Protein AF-A0A939VF76-F1 (afdb_monomer_lite)

Structure (mmCIF, N/CA/C/O backbone):
data_AF-A0A939VF76-F1
#
_entry.id   AF-A0A939VF76-F1
#
loop_
_atom_site.group_PDB
_atom_site.id
_atom_site.type_symbol
_atom_site.label_atom_id
_atom_site.label_alt_id
_atom_site.label_comp_id
_atom_site.label_asym_id
_atom_site.label_entity_id
_atom_site.label_seq_id
_atom_site.pdbx_PDB_ins_code
_atom_site.Cartn_x
_atom_site.Cartn_y
_atom_site.Cartn_z
_atom_site.occupancy
_atom_site.B_iso_or_equiv
_atom_site.auth_seq_id
_atom_site.auth_comp_id
_atom_site.auth_asym_id
_atom_site.auth_atom_id
_atom_site.pdbx_PDB_model_num
ATOM 1 N N . GLY A 1 1 ? 2.885 -16.350 18.016 1.00 54.22 1 GLY A N 1
ATOM 2 C CA . GLY A 1 1 ? 3.567 -15.531 19.030 1.00 54.22 1 GLY A CA 1
ATOM 3 C C . GLY A 1 1 ? 2.635 -14.403 19.407 1.00 54.22 1 GLY A C 1
ATOM 4 O O . GLY A 1 1 ? 2.156 -13.777 18.480 1.00 54.22 1 GLY A O 1
ATOM 5 N N . LEU A 1 2 ? 2.371 -14.204 20.706 1.00 49.75 2 LEU A N 1
ATOM 6 C CA . LEU A 1 2 ? 1.158 -13.637 21.331 1.00 49.75 2 LEU A CA 1
ATOM 7 C C . LEU A 1 2 ? 0.677 -12.230 20.881 1.00 49.75 2 LEU A C 1
ATOM 9 O O . LEU A 1 2 ? 0.986 -11.256 21.547 1.00 49.75 2 LEU A O 1
ATOM 13 N N . TRP A 1 3 ? -0.115 -12.092 19.806 1.00 65.19 3 TRP A N 1
ATOM 14 C CA . TRP A 1 3 ? -0.697 -10.803 19.380 1.00 65.19 3 TRP A CA 1
ATOM 15 C C . TRP A 1 3 ? -1.842 -10.392 20.314 1.00 65.19 3 TRP A C 1
ATOM 17 O O . TRP A 1 3 ? -2.542 -11.275 20.804 1.00 65.19 3 TRP A O 1
ATOM 27 N N . THR A 1 4 ? -2.090 -9.109 20.564 1.00 56.06 4 THR A N 1
ATOM 28 C CA . THR A 1 4 ? -3.346 -8.652 21.177 1.00 56.06 4 THR A CA 1
ATOM 29 C C . THR A 1 4 ? -3.608 -7.177 20.911 1.00 56.06 4 THR A C 1
ATOM 31 O O . THR A 1 4 ? -2.800 -6.339 21.267 1.00 56.06 4 THR A O 1
ATOM 34 N N . LEU A 1 5 ? -4.781 -6.875 20.400 1.00 57.78 5 LEU A N 1
ATOM 35 C CA . LEU A 1 5 ? -5.406 -5.582 20.234 1.00 57.78 5 LEU A CA 1
ATOM 36 C C . LEU A 1 5 ? -6.860 -5.798 20.644 1.00 57.78 5 LEU A C 1
ATOM 38 O O . LEU A 1 5 ? -7.393 -6.883 20.400 1.00 57.78 5 LEU A O 1
ATOM 42 N N . GLY A 1 6 ? -7.514 -4.826 21.260 1.00 64.31 6 GLY A N 1
ATOM 43 C CA . GLY A 1 6 ? -8.958 -4.892 21.457 1.00 64.31 6 GLY A CA 1
ATOM 44 C C . GLY A 1 6 ? -9.468 -5.026 22.856 1.00 64.31 6 GLY A C 1
ATOM 45 O O . GLY A 1 6 ? -8.756 -5.464 23.752 1.00 64.31 6 GLY A O 1
ATOM 46 N N . THR A 1 7 ? -10.771 -4.876 22.961 1.00 69.38 7 THR A N 1
ATOM 47 C CA . THR A 1 7 ? -11.559 -5.596 23.951 1.00 69.38 7 THR A CA 1
ATOM 48 C C . THR A 1 7 ? -12.772 -6.096 23.170 1.00 69.38 7 THR A C 1
ATOM 50 O O . THR A 1 7 ? -13.454 -5.302 22.549 1.00 69.38 7 THR A O 1
ATOM 53 N N . ASP A 1 8 ? -13.087 -7.394 23.130 1.00 58.00 8 ASP A N 1
ATOM 54 C CA . ASP A 1 8 ? -13.784 -7.841 24.325 1.00 58.00 8 ASP A CA 1
ATOM 55 C C . ASP A 1 8 ? -13.905 -9.356 24.585 1.00 58.00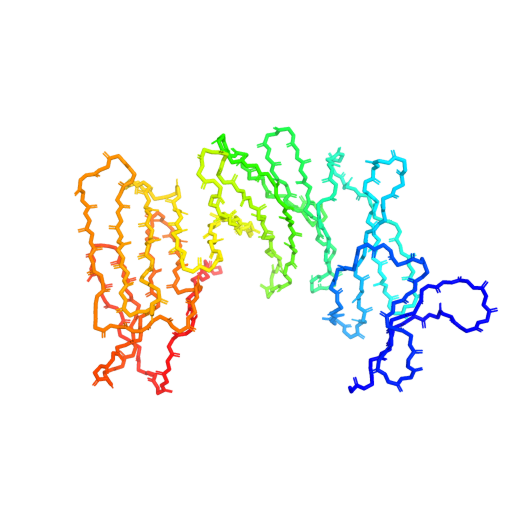 8 ASP A C 1
ATOM 57 O O . ASP A 1 8 ? -13.954 -10.181 23.673 1.00 58.00 8 ASP A O 1
ATOM 61 N N . ARG A 1 9 ? -14.067 -9.699 25.872 1.00 60.72 9 ARG A N 1
ATOM 62 C CA . ARG A 1 9 ? -14.639 -10.972 26.360 1.00 60.72 9 ARG A CA 1
ATOM 63 C C . ARG A 1 9 ? -15.957 -10.781 27.143 1.00 60.72 9 ARG A C 1
ATOM 65 O O . ARG A 1 9 ? -16.492 -11.773 27.629 1.00 60.72 9 ARG A O 1
ATOM 72 N N . ALA A 1 10 ? -16.483 -9.560 27.268 1.00 59.28 10 ALA A N 1
ATOM 73 C CA . ALA A 1 10 ? -17.565 -9.209 28.191 1.00 59.28 10 ALA A CA 1
ATOM 74 C C . ALA A 1 10 ? -18.719 -8.345 27.626 1.00 59.28 10 ALA A C 1
ATOM 76 O O . ALA A 1 10 ? -19.677 -8.141 28.367 1.00 59.28 10 ALA A O 1
ATOM 77 N N . GLY A 1 11 ? -18.737 -7.942 26.348 1.00 57.84 11 GLY A N 1
ATOM 78 C CA . GLY A 1 11 ? -20.000 -7.686 25.643 1.00 57.84 11 GLY A CA 1
ATOM 79 C C . GLY A 1 11 ? -20.180 -6.481 24.709 1.00 57.84 11 GLY A C 1
ATOM 80 O O . GLY A 1 11 ? -21.324 -6.048 24.629 1.00 57.84 11 GLY A O 1
ATOM 81 N N . ASP A 1 12 ? -19.176 -5.970 23.979 1.00 59.53 12 ASP A N 1
ATOM 82 C CA . ASP A 1 12 ? -19.246 -5.807 22.498 1.00 59.53 12 ASP A CA 1
ATOM 83 C C . ASP A 1 12 ? -18.225 -4.804 21.920 1.00 59.53 12 ASP A C 1
ATOM 85 O O . ASP A 1 12 ? -18.335 -3.598 22.111 1.00 59.53 12 ASP A O 1
ATOM 89 N N . GLY A 1 13 ? -17.280 -5.314 21.123 1.00 69.31 13 GLY A N 1
ATOM 90 C CA . GLY A 1 13 ? -16.208 -4.557 20.468 1.00 69.31 13 GLY A CA 1
ATOM 91 C C . GLY A 1 13 ? -15.143 -5.514 19.934 1.00 69.31 13 GLY A C 1
ATOM 92 O O . GLY A 1 13 ? -15.136 -6.704 20.281 1.00 69.31 13 GLY A O 1
ATOM 93 N N . PHE A 1 14 ? -14.295 -5.070 19.007 1.00 65.38 14 PHE A N 1
ATOM 94 C CA . PHE A 1 14 ? -13.315 -5.973 18.408 1.00 65.38 14 PHE A CA 1
ATOM 95 C C . PHE A 1 14 ? -12.202 -6.353 19.396 1.00 65.38 14 PHE A C 1
ATOM 97 O O . PHE A 1 14 ? -11.776 -5.568 20.238 1.00 65.38 14 PHE A O 1
ATOM 104 N N . ALA A 1 15 ? -11.637 -7.552 19.218 1.00 66.62 15 ALA A N 1
ATOM 105 C CA . ALA A 1 15 ? -10.273 -7.815 19.650 1.00 66.62 15 ALA A CA 1
ATOM 106 C C . ALA A 1 15 ? -9.526 -8.706 18.668 1.00 66.62 15 ALA A C 1
ATOM 108 O O . ALA A 1 15 ? -10.067 -9.704 18.216 1.00 66.62 15 ALA A O 1
ATOM 109 N N . LEU A 1 16 ? -8.300 -8.321 18.320 1.00 60.81 16 LEU A N 1
ATOM 110 C CA . LEU A 1 16 ? -7.368 -9.029 17.452 1.00 60.81 16 LEU A CA 1
ATOM 111 C C . LEU A 1 16 ? -6.134 -9.475 18.242 1.00 60.81 16 LEU A C 1
ATOM 113 O O . LEU A 1 16 ? -5.271 -8.689 18.573 1.00 60.81 16 LEU A O 1
ATOM 117 N N . ARG A 1 17 ? -6.008 -10.759 18.540 1.00 71.06 17 ARG A N 1
ATOM 118 C CA . ARG A 1 17 ? -5.088 -11.351 19.488 1.00 71.06 17 ARG A CA 1
ATOM 119 C C . ARG A 1 17 ? -4.655 -12.730 19.033 1.00 71.06 17 ARG A C 1
ATOM 121 O O . ARG A 1 17 ? -5.498 -13.557 18.721 1.00 71.06 17 ARG A O 1
ATOM 128 N N . ARG A 1 18 ? -3.379 -13.060 19.102 1.00 63.50 18 ARG A N 1
ATOM 129 C CA . ARG A 1 18 ? -2.832 -14.350 18.717 1.00 63.50 18 ARG A CA 1
ATOM 130 C C . ARG A 1 18 ? -1.664 -14.726 19.599 1.00 63.50 18 ARG A C 1
ATOM 132 O O . ARG A 1 18 ? -0.527 -14.725 19.161 1.00 63.50 18 ARG A O 1
ATOM 139 N N . ASP A 1 19 ? -1.964 -14.886 20.875 1.00 68.88 19 ASP A N 1
ATOM 140 C CA . ASP A 1 19 ? -1.845 -16.155 21.624 1.00 68.88 19 ASP A CA 1
ATOM 141 C C . ASP A 1 19 ? -2.433 -15.988 23.050 1.00 68.88 19 ASP A C 1
ATOM 143 O O . ASP A 1 19 ? -2.302 -16.868 23.887 1.00 68.88 19 ASP A O 1
ATOM 147 N N . GLY A 1 20 ? -3.159 -14.886 23.319 1.00 66.31 20 GLY A N 1
ATOM 148 C CA . GLY A 1 20 ? -4.320 -14.890 24.220 1.00 66.31 20 GLY A CA 1
ATOM 149 C C . GLY A 1 20 ? -5.641 -15.216 23.497 1.00 66.31 20 GLY A C 1
ATOM 150 O O . GLY A 1 20 ? -6.694 -15.235 24.127 1.00 66.31 20 GLY A O 1
ATOM 151 N N . ALA A 1 21 ? -5.552 -15.461 22.180 1.00 69.62 21 ALA A N 1
ATOM 152 C CA . ALA A 1 21 ? -6.572 -15.847 21.197 1.00 69.62 21 ALA A CA 1
ATOM 153 C C . ALA A 1 21 ? -7.887 -15.037 21.192 1.00 69.62 21 ALA A C 1
ATOM 155 O O . ALA A 1 21 ? -8.848 -15.358 21.882 1.00 69.62 21 ALA A O 1
ATOM 156 N N . LEU A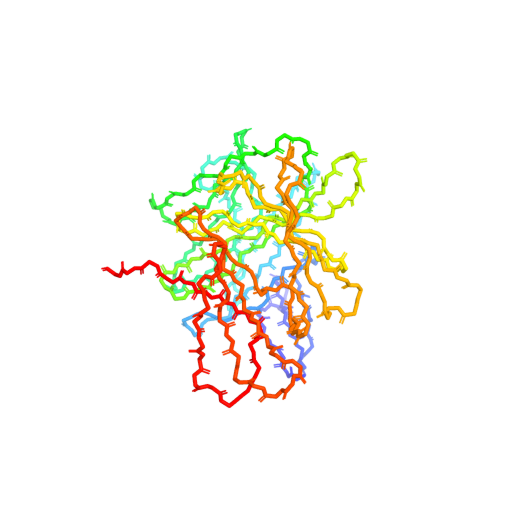 1 22 ? -7.947 -14.044 20.313 1.00 71.38 22 LEU A N 1
ATOM 157 C CA . LEU A 1 22 ? -9.095 -13.759 19.458 1.00 71.38 22 LEU A CA 1
ATOM 158 C C . LEU A 1 22 ? -8.571 -12.944 18.283 1.00 71.38 22 LEU A C 1
ATOM 160 O O . LEU A 1 22 ? -8.357 -11.766 18.456 1.00 71.38 22 LEU A O 1
ATOM 164 N N . VAL A 1 23 ? -8.317 -13.562 17.128 1.00 72.81 23 VAL A N 1
ATOM 165 C CA . VAL A 1 23 ? -7.532 -13.031 15.995 1.00 72.81 23 VAL A CA 1
ATOM 166 C C . VAL A 1 23 ? -8.357 -12.128 15.061 1.00 72.81 23 VAL A C 1
ATOM 168 O O . VAL A 1 23 ? -8.211 -12.268 13.857 1.00 72.81 23 VAL A O 1
ATOM 171 N N . PHE A 1 24 ? -9.213 -11.255 15.608 1.00 64.50 24 PHE A N 1
ATOM 172 C CA . PHE A 1 24 ? -10.094 -10.253 14.968 1.00 64.50 24 PHE A CA 1
ATOM 173 C C . PHE A 1 24 ? -11.476 -10.359 15.645 1.00 64.50 24 PHE A C 1
ATOM 175 O O . PHE A 1 24 ? -11.948 -11.468 15.895 1.00 64.50 24 PHE A O 1
ATOM 182 N N . GLY A 1 25 ? -12.166 -9.240 15.896 1.00 65.00 25 GLY A N 1
ATOM 183 C CA . GLY A 1 25 ? -13.611 -9.207 16.211 1.00 65.00 25 GLY A CA 1
ATOM 184 C C . GLY A 1 25 ? -14.220 -7.877 15.747 1.00 65.00 25 GLY A C 1
ATOM 185 O O . GLY A 1 25 ? -13.577 -7.165 15.004 1.00 65.00 25 GLY A O 1
ATOM 186 N N . LYS A 1 26 ? -15.393 -7.422 16.174 1.00 62.69 26 LYS A N 1
ATOM 187 C CA . LYS A 1 26 ? -16.700 -8.005 15.886 1.00 62.69 26 LYS A CA 1
ATOM 188 C C . LYS A 1 26 ? -17.241 -7.284 14.643 1.00 62.69 26 LYS A C 1
ATOM 190 O O . LYS A 1 26 ? -17.235 -6.068 14.579 1.00 62.69 26 LYS A O 1
ATOM 195 N N . SER A 1 27 ? -17.733 -7.970 13.634 1.00 64.38 27 SER A N 1
ATOM 196 C CA . SER A 1 27 ? -17.657 -9.409 13.376 1.00 64.38 27 SER A CA 1
ATOM 197 C C . SER A 1 27 ? -17.204 -9.588 11.943 1.00 64.38 27 SER A C 1
ATOM 199 O O . SER A 1 27 ? -17.934 -10.069 11.082 1.00 64.38 27 SER A O 1
ATOM 201 N N . SER A 1 28 ? -15.949 -9.170 11.769 1.00 65.75 28 SER A N 1
ATOM 202 C CA . SER A 1 28 ? -14.982 -9.838 10.907 1.00 65.75 28 SER A CA 1
ATOM 203 C C . SER A 1 28 ? -15.272 -9.779 9.430 1.00 65.75 28 SER A C 1
ATOM 205 O O . SER A 1 28 ? -15.193 -10.792 8.745 1.00 65.75 28 SER A O 1
ATOM 207 N N . GLY A 1 29 ? -15.553 -8.573 8.938 1.00 65.38 29 GLY A N 1
ATOM 208 C CA . GLY A 1 29 ? -15.428 -8.285 7.515 1.00 65.38 29 GLY A CA 1
ATOM 209 C C . GLY A 1 29 ? -14.011 -8.512 6.978 1.00 65.38 29 GLY A C 1
ATOM 210 O O . GLY A 1 29 ? -13.238 -9.314 7.495 1.00 65.38 29 GLY A O 1
ATOM 211 N N . MET A 1 30 ? -13.649 -7.828 5.901 1.00 78.81 30 MET A N 1
ATOM 212 C CA . MET A 1 30 ? -12.343 -8.029 5.279 1.00 78.81 30 MET A CA 1
ATOM 213 C C . MET A 1 30 ? -11.229 -7.453 6.162 1.00 78.81 30 MET A C 1
ATOM 215 O O . MET A 1 30 ? -11.233 -6.243 6.413 1.00 78.81 30 MET A O 1
ATOM 219 N N . PRO A 1 31 ? -10.282 -8.286 6.633 1.00 80.88 31 PRO A N 1
ATOM 220 C CA . PRO A 1 31 ? -9.169 -7.799 7.420 1.00 80.88 31 PRO A CA 1
ATOM 221 C C . PRO A 1 31 ? -8.204 -6.990 6.569 1.00 80.88 31 PRO A C 1
ATOM 223 O O . PRO A 1 31 ? -7.907 -7.358 5.431 1.00 80.88 31 PRO A O 1
ATOM 226 N N . GLY A 1 32 ? -7.719 -5.902 7.154 1.00 79.44 32 GLY A N 1
ATOM 227 C CA . GLY A 1 32 ? -6.589 -5.149 6.653 1.00 79.44 32 GLY A CA 1
ATOM 228 C C . GLY A 1 32 ? -5.318 -5.533 7.396 1.00 79.44 32 GLY A C 1
ATOM 229 O O . GLY A 1 32 ? -4.981 -6.713 7.553 1.00 79.44 32 GLY A O 1
ATOM 230 N N . ARG A 1 33 ? -4.591 -4.519 7.843 1.00 81.25 33 ARG A N 1
ATOM 231 C CA . ARG A 1 33 ? -3.245 -4.610 8.384 1.00 81.25 33 ARG A CA 1
ATOM 232 C C . ARG A 1 33 ? -3.228 -4.306 9.874 1.00 81.25 33 ARG A C 1
ATOM 234 O O . ARG A 1 33 ? -3.841 -3.353 10.333 1.00 81.25 33 ARG A O 1
ATOM 241 N N . LEU A 1 34 ? -2.452 -5.101 10.609 1.00 83.06 34 LEU A N 1
ATOM 242 C CA . LEU A 1 34 ? -2.031 -4.817 11.980 1.00 83.06 34 LEU A CA 1
ATOM 243 C C . LEU A 1 34 ? -0.628 -4.207 11.939 1.00 83.06 34 LEU A C 1
ATOM 245 O O . LEU A 1 34 ? 0.274 -4.817 11.358 1.00 83.06 34 LEU A O 1
ATOM 249 N N . TYR A 1 35 ? -0.448 -3.032 12.530 1.00 83.25 35 TYR A N 1
ATOM 250 C CA . TYR A 1 35 ? 0.835 -2.328 12.566 1.00 83.25 35 TYR A CA 1
ATOM 251 C C . TYR A 1 35 ? 0.970 -1.481 13.838 1.00 83.25 35 TYR A C 1
ATOM 253 O O . TYR A 1 35 ? 0.001 -1.279 14.567 1.00 83.25 35 TYR A O 1
ATOM 261 N N . GLU A 1 36 ? 2.189 -1.027 14.116 1.00 86.12 36 GLU A N 1
ATOM 262 C CA . GLU A 1 36 ? 2.509 -0.122 15.220 1.00 86.12 36 GLU A CA 1
ATOM 263 C C . GLU A 1 36 ? 2.943 1.224 14.640 1.00 86.12 36 GLU A C 1
ATOM 265 O O . GLU A 1 36 ? 3.702 1.252 13.670 1.00 86.12 36 GLU A O 1
ATOM 270 N N . ASP A 1 37 ? 2.462 2.314 15.227 1.00 86.25 37 ASP A N 1
ATOM 271 C CA . ASP A 1 37 ? 2.920 3.670 14.926 1.00 86.25 37 ASP A CA 1
ATOM 272 C C . ASP A 1 37 ? 2.880 4.508 16.212 1.00 86.25 37 ASP A C 1
ATOM 274 O O . ASP A 1 37 ? 1.927 4.422 16.987 1.00 86.25 37 ASP A O 1
ATOM 278 N N . GLU A 1 38 ? 3.957 5.246 16.486 1.00 88.94 38 GLU A N 1
ATOM 279 C CA . GLU A 1 38 ? 4.135 6.055 17.706 1.00 88.94 38 GLU A CA 1
ATOM 280 C C . GLU A 1 38 ? 3.766 5.345 19.029 1.00 88.94 38 GLU A C 1
ATOM 282 O O . GLU A 1 38 ? 3.217 5.943 19.954 1.00 88.94 38 GLU A O 1
ATOM 287 N N . GLY A 1 39 ? 4.071 4.047 19.143 1.00 86.06 39 GLY A N 1
ATOM 288 C CA . GLY A 1 39 ? 3.806 3.255 20.351 1.00 86.06 39 GLY A CA 1
ATOM 289 C C . GLY A 1 39 ? 2.345 2.829 20.542 1.00 86.06 39 GLY A C 1
ATOM 290 O O . GLY A 1 39 ? 2.003 2.295 21.597 1.00 86.06 39 GLY A O 1
ATOM 291 N N . HIS A 1 40 ? 1.496 3.034 19.534 1.00 88.25 40 HIS A N 1
ATOM 292 C CA . HIS A 1 40 ? 0.111 2.576 19.493 1.00 88.25 40 HIS A CA 1
ATOM 293 C C . HIS A 1 40 ? -0.054 1.433 18.488 1.00 88.25 40 HIS A C 1
ATOM 295 O O . HIS A 1 40 ? 0.548 1.443 17.410 1.00 88.25 40 HIS A O 1
ATOM 301 N N . LEU A 1 41 ? -0.904 0.458 18.815 1.00 84.88 41 LEU A N 1
ATOM 302 C CA . LEU A 1 41 ? -1.260 -0.617 17.895 1.00 84.88 41 LEU A CA 1
ATOM 303 C C . LEU A 1 41 ? -2.510 -0.243 17.106 1.00 84.88 41 LEU A C 1
ATOM 305 O O . LEU A 1 41 ? -3.572 0.046 17.664 1.00 84.88 41 LEU A O 1
ATOM 309 N N . TYR A 1 42 ? -2.386 -0.335 15.790 1.00 88.31 42 TYR A N 1
ATOM 310 C CA . TYR A 1 42 ? -3.443 -0.017 14.853 1.00 88.31 42 TYR A CA 1
ATOM 311 C C . TYR A 1 42 ? -3.874 -1.237 14.064 1.00 88.31 42 TYR A C 1
ATOM 313 O O . TYR A 1 42 ? -3.055 -2.079 13.687 1.00 88.31 42 TYR A O 1
ATOM 321 N N . PHE A 1 43 ? -5.169 -1.310 13.775 1.00 87.75 43 PHE A N 1
ATOM 322 C CA . PHE A 1 43 ? -5.703 -2.341 12.904 1.00 87.75 43 PHE A CA 1
ATOM 323 C C . PHE A 1 43 ? -6.822 -1.818 12.016 1.00 87.75 43 PHE A C 1
ATOM 325 O O . PHE A 1 43 ? -7.856 -1.378 12.515 1.00 87.75 43 PHE A O 1
ATOM 332 N N . ASP A 1 44 ? -6.638 -1.878 10.700 1.00 88.38 44 ASP A N 1
ATOM 333 C CA . ASP A 1 44 ? -7.693 -1.506 9.763 1.00 88.38 44 ASP A CA 1
ATOM 334 C C . ASP A 1 44 ? -8.518 -2.718 9.319 1.00 88.38 44 ASP A C 1
ATOM 336 O O . ASP A 1 44 ? -8.030 -3.846 9.189 1.00 88.38 44 ASP A O 1
ATOM 340 N N . TYR A 1 45 ? -9.806 -2.477 9.086 1.00 86.75 45 TYR A N 1
ATOM 341 C CA . TYR A 1 45 ? -10.700 -3.470 8.509 1.00 86.75 45 TYR A CA 1
ATOM 342 C C . TYR A 1 45 ? -11.845 -2.832 7.727 1.00 86.75 45 TYR A C 1
ATOM 344 O O . TYR A 1 45 ? -12.127 -1.637 7.845 1.00 86.75 45 TYR A O 1
ATOM 352 N N . ALA A 1 46 ? -12.519 -3.639 6.910 1.00 87.88 46 ALA A N 1
ATOM 353 C CA . ALA A 1 46 ? -13.662 -3.200 6.121 1.00 87.88 46 ALA A CA 1
ATOM 354 C C . ALA A 1 46 ? -14.888 -4.097 6.327 1.00 87.88 46 ALA A C 1
ATOM 356 O O . ALA A 1 46 ? -14.766 -5.314 6.447 1.00 87.88 46 ALA A O 1
ATOM 357 N N . LEU A 1 47 ? -16.082 -3.505 6.308 1.00 86.75 47 LEU A N 1
ATOM 358 C CA . LEU A 1 47 ? -17.372 -4.195 6.318 1.00 86.75 47 LEU A CA 1
ATOM 359 C C . LEU A 1 47 ? -18.166 -3.820 5.069 1.00 86.75 47 LEU A C 1
ATOM 361 O O . LEU A 1 47 ? -18.250 -2.649 4.712 1.00 86.75 47 LEU A O 1
ATOM 365 N N . THR A 1 48 ? -18.809 -4.796 4.432 1.00 84.44 48 THR A N 1
ATOM 366 C CA . THR A 1 48 ? -19.787 -4.512 3.376 1.00 84.44 48 THR A CA 1
ATOM 367 C C . THR A 1 48 ? -21.180 -4.433 3.984 1.00 84.44 48 THR A C 1
ATOM 369 O O . THR A 1 48 ? -21.711 -5.433 4.466 1.00 84.44 48 THR A O 1
ATOM 372 N N . VAL A 1 49 ? -21.793 -3.251 3.937 1.00 81.06 49 VAL A N 1
ATOM 373 C CA . VAL A 1 49 ? -23.140 -2.992 4.461 1.00 81.06 49 VAL A CA 1
ATOM 374 C C . VAL A 1 49 ? -23.998 -2.428 3.331 1.00 81.06 49 VAL A C 1
ATOM 376 O O . VAL A 1 49 ? -23.689 -1.383 2.766 1.00 81.06 49 VAL A O 1
ATOM 379 N N . GLY A 1 50 ? -25.061 -3.143 2.950 1.00 79.81 50 GLY A N 1
ATOM 380 C CA . GLY A 1 50 ? -25.964 -2.699 1.877 1.00 79.81 50 GLY A CA 1
ATOM 381 C C . GLY A 1 50 ? -25.278 -2.505 0.515 1.00 79.81 50 GLY A C 1
ATOM 382 O O . GLY A 1 50 ? -25.656 -1.608 -0.232 1.00 79.81 50 GLY A O 1
ATOM 383 N N . GLY A 1 51 ? -24.243 -3.299 0.214 1.00 80.06 51 GLY A N 1
ATOM 384 C CA . GLY A 1 51 ? -23.461 -3.200 -1.026 1.00 80.06 51 GLY A CA 1
ATOM 385 C C . GLY A 1 51 ? -22.399 -2.096 -1.037 1.00 80.06 51 GLY A C 1
ATOM 386 O O . GLY A 1 51 ? -21.708 -1.948 -2.039 1.00 80.06 51 GLY A O 1
ATOM 387 N N . LYS A 1 52 ? -22.243 -1.343 0.059 1.00 80.25 52 LYS A N 1
ATOM 388 C CA . LYS A 1 52 ? -21.186 -0.338 0.226 1.00 80.25 52 LYS A CA 1
ATOM 389 C C . LYS A 1 52 ? -20.102 -0.844 1.167 1.00 80.25 52 LYS A C 1
ATOM 391 O O . LYS A 1 52 ? -20.409 -1.466 2.184 1.00 80.25 52 LYS A O 1
ATOM 396 N N . THR A 1 53 ? -18.850 -0.551 0.840 1.00 85.31 53 THR A N 1
ATOM 397 C CA . THR A 1 53 ? -17.700 -0.851 1.697 1.00 85.31 53 THR A CA 1
ATOM 398 C C . THR A 1 53 ? -17.501 0.284 2.696 1.00 85.31 53 THR A C 1
ATOM 400 O O . THR A 1 53 ? -17.257 1.422 2.311 1.00 85.31 53 THR A O 1
ATOM 403 N N . MET A 1 54 ? -17.609 -0.032 3.982 1.00 87.75 54 MET A N 1
ATOM 404 C CA . MET A 1 54 ? -17.323 0.861 5.103 1.00 87.75 54 MET A CA 1
ATOM 405 C C . MET A 1 54 ? -15.983 0.453 5.709 1.00 87.75 54 MET A C 1
ATOM 407 O O . MET A 1 54 ? -15.767 -0.734 5.956 1.00 87.75 54 MET A O 1
ATOM 411 N N . ARG A 1 55 ? -15.082 1.406 5.951 1.00 90.62 55 ARG A N 1
ATOM 412 C CA . ARG A 1 55 ? -13.765 1.140 6.544 1.00 90.62 55 ARG A CA 1
ATOM 413 C C . ARG A 1 55 ? -13.689 1.652 7.969 1.00 90.62 55 ARG A C 1
ATOM 415 O O . ARG A 1 55 ? -14.317 2.650 8.313 1.00 90.62 55 ARG A O 1
ATOM 422 N N . TYR A 1 56 ? -12.897 0.962 8.769 1.00 91.00 56 TYR A N 1
ATOM 423 C CA . TYR A 1 56 ? -12.726 1.227 10.183 1.00 91.00 56 TYR A CA 1
ATOM 424 C C . TYR A 1 56 ? -11.244 1.162 10.525 1.00 91.00 56 TYR A C 1
ATOM 426 O O . TYR A 1 56 ? -10.517 0.325 9.984 1.00 91.00 56 TYR A O 1
ATOM 434 N N . LEU A 1 57 ? -10.819 2.037 11.431 1.00 92.00 57 LEU A N 1
ATOM 435 C CA . LEU A 1 57 ? -9.519 1.958 12.077 1.00 92.00 57 LEU A CA 1
ATOM 436 C C . LEU A 1 57 ? -9.739 1.626 13.537 1.00 92.00 57 LEU A C 1
ATOM 438 O O . LEU A 1 57 ? -10.560 2.234 14.213 1.00 92.00 57 LEU A O 1
ATOM 442 N N . VAL A 1 58 ? -8.958 0.689 14.020 1.00 90.12 58 VAL A N 1
ATOM 443 C CA . VAL A 1 58 ? -8.787 0.442 15.431 1.00 90.12 58 VAL A CA 1
ATOM 444 C C . VAL A 1 58 ? -7.519 1.129 15.908 1.00 90.12 58 VAL A C 1
ATOM 446 O O . VAL A 1 58 ? -6.482 0.956 15.269 1.00 90.12 58 VAL A O 1
ATOM 449 N N . LYS A 1 59 ? -7.576 1.772 17.077 1.00 92.12 59 LYS A N 1
ATOM 450 C CA . LYS A 1 59 ? -6.405 2.176 17.865 1.00 92.12 59 LYS A CA 1
ATOM 451 C C . LYS A 1 59 ? -6.511 1.596 19.275 1.00 92.12 59 LYS A C 1
ATOM 453 O O . LYS A 1 59 ? -7.465 1.890 19.982 1.00 92.12 59 LYS A O 1
ATOM 458 N N . ASP A 1 60 ? -5.563 0.750 19.668 1.00 86.44 60 ASP A N 1
ATOM 459 C CA . ASP A 1 60 ? -5.413 0.152 21.011 1.00 86.44 60 ASP A CA 1
ATOM 460 C C . ASP A 1 60 ? -6.622 -0.559 21.647 1.00 86.44 60 ASP A C 1
ATOM 462 O O . ASP A 1 60 ? -6.530 -1.037 22.775 1.00 86.44 60 ASP A O 1
ATOM 466 N N . GLY A 1 61 ? -7.746 -0.717 20.957 1.00 82.81 61 GLY A N 1
ATOM 467 C CA . GLY A 1 61 ? -8.970 -1.202 21.603 1.00 82.81 61 GLY A CA 1
ATOM 468 C C . GLY A 1 61 ? -10.221 -0.447 21.199 1.00 82.81 61 GLY A C 1
ATOM 469 O O . GLY A 1 61 ? -11.298 -1.036 21.218 1.00 82.81 61 GLY A O 1
ATOM 470 N N . ASP A 1 62 ? -10.043 0.783 20.736 1.00 83.38 62 ASP A N 1
ATOM 471 C CA . ASP A 1 62 ? -11.116 1.668 20.317 1.00 83.38 62 ASP A CA 1
ATOM 472 C C . ASP A 1 62 ? -11.265 1.619 18.794 1.00 83.38 62 ASP A C 1
ATOM 474 O O . ASP A 1 62 ? -10.277 1.738 18.061 1.00 83.38 62 ASP A O 1
ATOM 478 N N . ASP A 1 63 ? -12.487 1.407 18.303 1.00 87.12 63 ASP A N 1
ATOM 479 C CA . ASP A 1 63 ? -12.803 1.401 16.878 1.00 87.12 63 ASP A CA 1
ATOM 480 C C . ASP A 1 63 ? -13.434 2.708 16.411 1.00 87.12 63 ASP A C 1
ATOM 482 O O . ASP A 1 63 ? -14.297 3.303 17.053 1.00 87.12 63 ASP A O 1
ATOM 486 N N . PHE A 1 64 ? -13.020 3.133 15.223 1.00 89.00 64 PHE A N 1
ATOM 487 C CA . PHE A 1 64 ? -13.440 4.376 14.603 1.00 89.00 64 PHE A CA 1
ATOM 488 C C . PHE A 1 64 ? -13.896 4.094 13.176 1.00 89.00 64 PHE A C 1
ATOM 490 O O . PHE A 1 64 ? -13.140 3.557 12.363 1.00 89.00 64 PHE A O 1
ATOM 497 N N . ALA A 1 65 ? -15.130 4.477 12.850 1.00 90.88 65 ALA A N 1
ATOM 498 C CA . ALA A 1 65 ? -15.597 4.484 11.470 1.00 90.88 65 ALA A CA 1
ATOM 499 C C . ALA A 1 65 ? -14.869 5.582 10.687 1.00 90.88 65 ALA A C 1
ATOM 501 O O . ALA A 1 65 ? -14.813 6.735 11.118 1.00 90.88 65 ALA A O 1
ATOM 502 N N . LEU A 1 66 ? -14.335 5.229 9.522 1.00 93.19 66 LEU A N 1
ATOM 503 C CA . LEU A 1 66 ? -13.613 6.155 8.664 1.00 93.19 66 LEU A CA 1
ATOM 504 C C . LEU A 1 66 ? -14.510 6.668 7.547 1.00 93.19 66 LEU A C 1
ATOM 506 O O . LEU A 1 66 ? -15.295 5.925 6.957 1.00 93.19 66 LEU A O 1
ATOM 510 N N . THR A 1 67 ? -14.340 7.946 7.226 1.00 91.19 67 THR A N 1
ATOM 511 C CA . THR A 1 67 ? -14.984 8.586 6.079 1.00 91.19 67 THR A CA 1
ATOM 512 C C . THR A 1 67 ? -13.915 9.229 5.211 1.00 91.19 67 THR A C 1
ATOM 514 O O . THR A 1 67 ? -12.939 9.766 5.727 1.00 91.19 67 THR A O 1
ATOM 517 N N . ALA A 1 68 ? -14.109 9.156 3.898 1.00 91.44 68 ALA A N 1
ATOM 518 C CA . ALA A 1 68 ? -13.304 9.856 2.911 1.00 91.44 68 ALA A CA 1
ATOM 519 C C . ALA A 1 68 ? -13.358 11.383 3.149 1.00 91.44 68 ALA A C 1
ATOM 521 O O . ALA A 1 68 ? -14.452 11.953 3.052 1.00 91.44 68 ALA A O 1
ATOM 522 N N . PRO A 1 69 ? -12.238 12.057 3.473 1.00 91.75 69 PRO A N 1
ATOM 523 C CA . PRO A 1 69 ? -12.239 13.496 3.743 1.00 91.75 69 PRO A CA 1
ATOM 524 C C . PRO A 1 69 ? -12.663 14.367 2.552 1.00 91.75 69 PRO A C 1
ATOM 526 O O . PRO A 1 69 ? -13.167 15.471 2.768 1.00 91.75 69 PRO A O 1
ATOM 529 N N . PHE A 1 70 ? -12.510 13.893 1.311 1.00 91.62 70 PHE A N 1
ATOM 530 C CA . PHE A 1 70 ? -12.828 14.668 0.104 1.00 91.62 70 PHE A CA 1
ATOM 531 C C . PHE A 1 70 ? -14.030 14.137 -0.686 1.00 91.62 70 PHE A C 1
ATOM 533 O O . PHE A 1 70 ? -14.276 14.566 -1.814 1.00 91.62 70 PHE A O 1
ATOM 540 N N . GLY A 1 71 ? -14.838 13.272 -0.066 1.00 88.31 71 GLY A N 1
ATOM 541 C CA . GLY A 1 71 ? -16.105 12.797 -0.627 1.00 88.31 71 GLY A CA 1
ATOM 542 C C . GLY A 1 71 ? -15.974 11.713 -1.701 1.00 88.31 71 GLY A C 1
ATOM 543 O O . GLY A 1 71 ? -16.985 11.368 -2.316 1.00 88.31 71 GLY A O 1
ATOM 544 N N . GLY A 1 72 ? -14.771 11.173 -1.926 1.00 89.75 72 GLY A N 1
ATOM 545 C CA . GLY A 1 72 ? -14.552 9.990 -2.756 1.00 89.75 72 GLY A CA 1
ATOM 546 C C . GLY A 1 72 ? -14.956 8.682 -2.066 1.00 89.75 72 GLY A C 1
ATOM 547 O O . GLY A 1 72 ? -15.460 8.662 -0.941 1.00 89.75 72 GLY A O 1
ATOM 548 N N . GLU A 1 73 ? -14.729 7.553 -2.740 1.00 91.25 73 GLU A N 1
ATOM 549 C CA . GLU A 1 73 ? -14.828 6.236 -2.095 1.00 91.25 73 GLU A CA 1
ATOM 550 C C . GLU A 1 73 ? -13.518 5.939 -1.360 1.00 91.25 73 GLU A C 1
ATOM 552 O O . GLU A 1 73 ? -12.440 5.987 -1.950 1.00 91.25 73 GLU A O 1
ATOM 557 N N . LEU A 1 74 ? -13.601 5.631 -0.064 1.00 92.81 74 LEU A N 1
ATOM 558 C CA . LEU A 1 74 ? -12.420 5.367 0.751 1.00 92.81 74 LEU A CA 1
ATOM 559 C C . LEU A 1 74 ? -11.828 3.985 0.427 1.00 92.81 74 LEU A C 1
ATOM 561 O O . LEU A 1 74 ? -12.365 2.945 0.819 1.00 92.81 74 LEU A O 1
ATOM 565 N N . LEU A 1 75 ? -10.679 3.978 -0.248 1.00 90.25 75 LEU A N 1
ATOM 566 C CA . LEU A 1 75 ? -10.000 2.765 -0.691 1.00 90.25 75 LEU A CA 1
ATOM 567 C C . LEU A 1 75 ? -9.049 2.187 0.349 1.00 90.25 75 LEU A C 1
ATOM 569 O O . LEU A 1 75 ? -8.917 0.968 0.389 1.00 90.25 75 LEU A O 1
ATOM 573 N N . ALA A 1 76 ? -8.383 3.014 1.155 1.00 90.19 76 ALA A N 1
ATOM 574 C CA . ALA A 1 76 ? -7.494 2.588 2.238 1.00 90.19 76 ALA A CA 1
ATOM 575 C C . ALA A 1 76 ? -7.260 3.738 3.230 1.00 90.19 76 ALA A C 1
ATOM 577 O O . ALA A 1 76 ? -7.412 4.907 2.874 1.00 90.19 76 ALA A O 1
ATOM 578 N N . ALA A 1 77 ? -6.858 3.405 4.456 1.00 91.75 77 ALA A N 1
ATOM 579 C CA . ALA A 1 77 ? -6.369 4.373 5.433 1.00 91.75 77 ALA A CA 1
ATOM 580 C C . ALA A 1 77 ? -5.231 3.768 6.269 1.00 91.75 77 ALA A C 1
ATOM 582 O O . ALA A 1 77 ? -5.206 2.554 6.471 1.00 91.75 77 ALA A O 1
ATOM 583 N N . THR A 1 78 ? -4.300 4.596 6.735 1.00 90.62 78 THR A N 1
ATOM 584 C CA . THR A 1 78 ? -3.241 4.198 7.676 1.00 90.62 78 THR A CA 1
ATOM 585 C C . THR A 1 78 ? -2.833 5.388 8.528 1.00 90.62 78 THR A C 1
ATOM 587 O O . THR A 1 78 ? -3.010 6.533 8.125 1.00 90.62 78 THR A O 1
ATOM 590 N N . VAL A 1 79 ? -2.221 5.116 9.671 1.00 91.25 79 VAL A N 1
ATOM 591 C CA . VAL A 1 79 ? -1.475 6.111 10.445 1.00 91.25 79 VAL A CA 1
ATOM 592 C C . VAL A 1 79 ? 0.003 5.966 10.096 1.00 91.25 79 VAL A C 1
ATOM 594 O O . VAL A 1 79 ? 0.468 4.841 9.888 1.00 91.25 79 VAL A O 1
ATOM 597 N N . SER A 1 80 ? 0.700 7.088 9.954 1.00 88.38 80 SER A N 1
ATOM 598 C CA . SER A 1 80 ? 2.149 7.145 9.764 1.00 88.38 80 SER A CA 1
ATOM 599 C C . SER A 1 80 ? 2.680 8.407 10.425 1.00 88.38 80 SER A C 1
ATOM 601 O O . SER A 1 80 ? 2.222 9.496 10.076 1.00 88.38 80 SER A O 1
ATOM 603 N N . GLU A 1 81 ? 3.632 8.248 11.344 1.00 88.50 81 GLU A N 1
ATOM 604 C CA . GLU A 1 81 ? 4.225 9.347 12.124 1.00 88.50 81 GLU A CA 1
ATOM 605 C C . GLU A 1 81 ? 3.155 10.182 12.851 1.00 88.50 81 GLU A C 1
ATOM 607 O O . GLU A 1 81 ? 3.146 11.411 12.796 1.00 88.50 81 GLU A O 1
ATOM 612 N N . GLY A 1 82 ? 2.184 9.500 13.468 1.00 89.75 82 GLY A N 1
ATOM 613 C CA . GLY A 1 82 ? 1.102 10.132 14.229 1.00 89.75 82 GLY A CA 1
ATOM 614 C C . GLY A 1 82 ? -0.011 10.749 13.378 1.00 89.75 82 GLY A C 1
ATOM 615 O O . GLY A 1 82 ? -1.041 11.171 13.913 1.00 89.75 82 GLY A O 1
ATOM 616 N N . GLU A 1 83 ? 0.137 10.770 12.053 1.00 92.75 83 GLU A N 1
ATOM 617 C CA . GLU A 1 83 ? -0.817 11.402 11.150 1.00 92.75 83 GLU A CA 1
ATOM 618 C C . GLU A 1 83 ? -1.653 10.385 10.370 1.00 92.75 83 GLU A C 1
ATOM 620 O O . GLU A 1 83 ? -1.166 9.343 9.928 1.00 92.75 83 GLU A O 1
ATOM 625 N N . MET A 1 84 ? -2.936 10.697 10.174 1.00 93.56 84 MET A N 1
ATOM 626 C CA . MET A 1 84 ? -3.868 9.831 9.455 1.00 93.56 84 MET A CA 1
ATOM 627 C C . MET A 1 84 ? -3.845 10.123 7.953 1.00 93.56 84 MET A C 1
ATOM 629 O O . MET A 1 84 ? -4.210 11.212 7.504 1.00 93.56 84 MET A O 1
ATOM 633 N N . TRP A 1 85 ? -3.479 9.105 7.187 1.00 93.25 85 TRP A N 1
ATOM 634 C CA . TRP A 1 85 ? -3.420 9.117 5.735 1.00 93.25 85 TRP A CA 1
ATOM 635 C C . TRP A 1 85 ? -4.608 8.377 5.133 1.00 93.25 85 TRP A C 1
ATOM 637 O O . TRP A 1 85 ? -4.971 7.281 5.570 1.00 93.25 85 TRP A O 1
ATOM 647 N N . PHE A 1 86 ? -5.183 8.961 4.084 1.00 93.69 86 PHE A N 1
ATOM 648 C CA . PHE A 1 86 ? -6.339 8.430 3.369 1.00 93.69 86 PHE A CA 1
ATOM 649 C C . PHE A 1 86 ? -6.025 8.275 1.889 1.00 93.69 86 PHE A C 1
ATOM 651 O O . PHE A 1 86 ? -5.425 9.160 1.280 1.00 93.69 86 PHE A O 1
ATOM 658 N N . LEU A 1 87 ? -6.491 7.173 1.308 1.00 92.44 87 LEU A N 1
ATOM 659 C CA . LEU A 1 87 ? -6.541 6.975 -0.132 1.00 92.44 87 LEU A CA 1
ATOM 660 C C . LEU A 1 87 ? -8.000 6.880 -0.569 1.00 92.44 87 LEU A C 1
ATOM 662 O O . LEU A 1 87 ? -8.707 5.950 -0.175 1.00 92.44 87 LEU A O 1
ATOM 666 N N . GLU A 1 88 ? -8.424 7.803 -1.421 1.00 93.00 88 GLU A N 1
ATOM 667 C CA . GLU A 1 88 ? -9.767 7.850 -1.998 1.00 93.00 88 GLU A CA 1
ATOM 668 C C . GLU A 1 88 ? -9.725 7.588 -3.505 1.00 93.00 88 GLU A C 1
ATOM 670 O O . GLU A 1 88 ? -8.775 7.992 -4.176 1.00 93.00 88 GLU A O 1
ATOM 675 N N . SER A 1 89 ? -10.766 6.963 -4.061 1.00 90.62 89 SER A N 1
ATOM 676 C CA . SER A 1 89 ? -11.038 7.064 -5.498 1.00 90.62 89 SER A CA 1
ATOM 677 C C . SER A 1 89 ? -11.976 8.228 -5.786 1.00 90.62 89 SER A C 1
ATOM 679 O O . SER A 1 89 ? -13.027 8.374 -5.153 1.00 90.62 89 SER A O 1
ATOM 681 N N . CYS A 1 90 ? -11.621 9.000 -6.802 1.00 87.44 90 CYS A N 1
ATOM 682 C CA . CYS A 1 90 ? -12.361 10.135 -7.333 1.00 87.44 90 CYS A CA 1
ATOM 683 C C . CYS A 1 90 ? -12.698 9.877 -8.817 1.00 87.44 90 CYS A C 1
ATOM 685 O O . CYS A 1 90 ? -12.090 8.998 -9.430 1.00 87.44 90 CYS A O 1
ATOM 687 N N . PRO A 1 91 ? -13.618 10.643 -9.438 1.00 83.56 91 PRO A N 1
ATOM 688 C CA . PRO A 1 91 ? -13.956 10.476 -10.857 1.00 83.56 91 PRO A CA 1
ATOM 689 C C . PRO A 1 91 ? -12.746 10.503 -11.802 1.00 83.56 91 PRO A C 1
ATOM 691 O O . PRO A 1 91 ? -12.734 9.783 -12.795 1.00 83.56 91 PRO A O 1
ATOM 694 N N . ASP A 1 92 ? -11.722 11.287 -11.456 1.00 79.62 92 ASP A N 1
ATOM 695 C CA . ASP A 1 92 ? -10.525 11.481 -12.275 1.00 79.62 92 ASP A CA 1
ATOM 696 C C . ASP A 1 92 ? -9.324 10.627 -11.824 1.00 79.62 92 ASP A C 1
ATOM 698 O O . ASP A 1 92 ? -8.219 10.833 -12.322 1.00 79.62 92 ASP A O 1
ATOM 702 N N . GLY A 1 93 ? -9.500 9.685 -10.886 1.00 84.94 93 GLY A N 1
ATOM 703 C CA . GLY A 1 93 ? -8.434 8.790 -10.415 1.00 84.94 93 GLY A CA 1
ATOM 704 C C . GLY A 1 93 ? -8.404 8.589 -8.909 1.00 84.94 93 GLY A C 1
ATOM 705 O O . GLY A 1 93 ? -9.394 8.172 -8.312 1.00 84.94 93 GLY A O 1
ATOM 706 N N . TRP A 1 94 ? -7.258 8.848 -8.289 1.00 87.44 94 TRP A N 1
ATOM 707 C CA . TRP A 1 94 ? -7.009 8.572 -6.876 1.00 87.44 94 TRP A CA 1
ATOM 708 C C . TRP A 1 94 ? -6.458 9.800 -6.165 1.00 87.44 94 TRP A C 1
ATOM 710 O O . TRP A 1 94 ? -5.716 10.590 -6.749 1.00 87.44 94 TRP A O 1
ATOM 720 N N . LEU A 1 95 ? -6.800 9.937 -4.891 1.00 89.69 95 LEU A N 1
ATOM 721 C CA . LEU A 1 95 ? -6.358 11.027 -4.038 1.00 89.69 95 LEU A CA 1
ATOM 722 C C . LEU A 1 95 ? -5.736 10.452 -2.767 1.00 89.69 95 LEU A C 1
ATOM 724 O O . LEU A 1 95 ? -6.433 9.847 -1.952 1.00 89.69 95 LEU A O 1
ATOM 728 N N . LEU A 1 96 ? -4.428 10.649 -2.604 1.00 90.31 96 LEU A N 1
ATOM 729 C CA . LEU A 1 96 ? -3.729 10.427 -1.340 1.00 90.31 96 LEU A CA 1
ATOM 730 C C . LEU A 1 96 ? -3.749 11.729 -0.544 1.00 90.31 96 LEU A C 1
ATOM 732 O O . LEU A 1 96 ? -3.405 12.786 -1.077 1.00 90.31 96 LEU A O 1
ATOM 736 N N . SER A 1 97 ? -4.135 11.671 0.725 1.00 92.44 97 SER A N 1
ATOM 737 C CA . SER A 1 97 ? -4.233 12.876 1.545 1.00 92.44 97 SER A CA 1
ATOM 738 C C . SER A 1 97 ? -3.903 12.660 3.014 1.00 92.44 97 SER A C 1
ATOM 740 O O . SER A 1 97 ? -4.066 11.563 3.547 1.00 92.44 97 SER A O 1
ATOM 742 N N . CYS A 1 98 ? -3.452 13.738 3.654 1.00 93.31 98 CYS A N 1
ATOM 743 C CA . CYS A 1 98 ? -3.230 13.833 5.090 1.00 93.31 98 CYS A CA 1
ATOM 744 C C . CYS A 1 98 ? -3.428 15.286 5.541 1.00 93.31 98 CYS A C 1
ATOM 746 O O . CYS A 1 98 ? -2.641 16.174 5.192 1.00 93.31 98 CYS A O 1
ATOM 748 N N . GLY A 1 99 ? -4.511 15.539 6.282 1.00 89.56 99 GLY A N 1
ATOM 749 C CA . GLY A 1 99 ? -4.940 16.895 6.623 1.00 89.56 99 GLY A CA 1
ATOM 750 C C . GLY A 1 99 ? -5.168 17.741 5.365 1.00 89.56 99 GLY A C 1
ATOM 751 O O . GLY A 1 99 ? -6.008 17.414 4.528 1.00 89.56 99 GLY A O 1
ATOM 752 N N . GLU A 1 100 ? -4.406 18.824 5.219 1.00 88.00 100 GLU A N 1
ATOM 753 C CA . GLU A 1 100 ? -4.472 19.707 4.046 1.00 88.00 100 GLU A CA 1
ATOM 754 C C . GLU A 1 100 ? -3.617 19.231 2.860 1.00 88.00 100 GLU A C 1
ATOM 756 O O . GLU A 1 100 ? -3.826 19.694 1.735 1.00 88.00 100 GLU A O 1
ATOM 761 N N . ARG A 1 101 ? -2.675 18.301 3.078 1.00 89.81 101 ARG A N 1
ATOM 762 C CA . ARG A 1 101 ? -1.813 17.766 2.012 1.00 89.81 101 ARG A CA 1
ATOM 763 C C . ARG A 1 101 ? -2.608 16.830 1.115 1.00 89.81 101 ARG A C 1
ATOM 765 O O . ARG A 1 101 ? -3.323 15.952 1.601 1.00 89.81 101 ARG A O 1
ATOM 772 N N . LYS A 1 102 ? -2.457 17.016 -0.197 1.00 87.81 102 LYS A N 1
ATOM 773 C CA . LYS A 1 102 ? -3.197 16.298 -1.237 1.00 87.81 102 LYS A CA 1
ATOM 774 C C . LYS A 1 102 ? -2.287 15.965 -2.404 1.00 87.81 102 LYS A C 1
ATOM 776 O O . LYS A 1 102 ? -1.594 16.842 -2.914 1.00 87.81 102 LYS A O 1
ATOM 781 N N . TYR A 1 103 ? -2.377 14.727 -2.865 1.00 83.81 103 TYR A N 1
ATOM 782 C CA . TYR A 1 103 ? -1.664 14.233 -4.031 1.00 83.81 103 TYR A CA 1
ATOM 783 C C . TYR A 1 103 ? -2.666 13.510 -4.930 1.00 83.81 103 TYR A C 1
ATOM 785 O O . TYR A 1 103 ? -3.222 12.476 -4.555 1.00 83.81 103 TYR A O 1
ATOM 793 N N . GLN A 1 104 ? -2.948 14.108 -6.087 1.00 83.25 104 GLN A N 1
ATOM 794 C CA . GLN A 1 104 ? -3.897 13.589 -7.067 1.00 83.25 104 GLN A CA 1
ATOM 795 C C . GLN A 1 104 ? -3.150 12.762 -8.112 1.00 83.25 104 GLN A C 1
ATOM 797 O O . GLN A 1 104 ? -2.149 13.211 -8.666 1.00 83.25 104 GLN A O 1
ATOM 802 N N . TYR A 1 105 ? -3.692 11.595 -8.433 1.00 76.44 105 TYR A N 1
ATOM 803 C CA . TYR A 1 105 ? -3.155 10.687 -9.437 1.00 76.44 105 TYR A CA 1
ATOM 804 C C . TYR A 1 105 ? -4.257 10.354 -10.428 1.00 76.44 105 TYR A C 1
ATOM 806 O O . TYR A 1 105 ? -5.352 9.970 -10.028 1.00 76.44 105 TYR A O 1
ATOM 814 N N . SER A 1 106 ? -3.989 10.531 -11.717 1.00 72.75 106 SER A N 1
ATOM 815 C CA . SER A 1 106 ? -5.006 10.356 -12.754 1.00 72.75 106 SER A CA 1
ATOM 816 C C . SER A 1 106 ? -5.311 8.890 -13.026 1.00 72.75 106 SER A C 1
ATOM 818 O O . SER A 1 106 ? -4.373 8.108 -13.192 1.00 72.75 106 SER A O 1
ATOM 820 N N . ASP A 1 107 ? -6.596 8.548 -13.174 1.00 70.56 107 ASP A N 1
ATOM 821 C CA . ASP A 1 107 ? -6.999 7.215 -13.634 1.00 70.56 107 ASP A CA 1
ATOM 822 C C . ASP A 1 107 ? -6.331 6.883 -14.975 1.00 70.56 107 ASP A C 1
ATOM 824 O O . ASP A 1 107 ? -6.050 7.760 -15.802 1.00 70.56 107 ASP A O 1
ATOM 828 N N . ARG A 1 108 ? -6.075 5.596 -15.208 1.00 64.44 108 ARG A N 1
ATOM 829 C CA . ARG A 1 108 ? -5.458 5.113 -16.443 1.00 64.44 108 ARG A CA 1
ATOM 830 C C . ARG A 1 108 ? -6.481 4.305 -17.247 1.00 64.44 108 ARG A C 1
ATOM 832 O O . ARG A 1 108 ? -6.794 3.165 -16.885 1.00 64.44 108 ARG A O 1
ATOM 839 N N . PRO A 1 109 ? -6.980 4.854 -18.374 1.00 62.66 109 PRO A N 1
ATOM 840 C CA . PRO A 1 109 ? -7.905 4.145 -19.247 1.00 62.66 109 PRO A CA 1
ATOM 841 C C . PRO A 1 109 ? -7.364 2.771 -19.662 1.00 62.66 109 PRO A C 1
ATOM 843 O O . PRO A 1 109 ? -6.191 2.618 -19.988 1.00 62.66 109 PRO A O 1
ATOM 846 N N . GLY A 1 110 ? -8.236 1.760 -19.668 1.00 62.53 110 GLY A N 1
ATOM 847 C CA . GLY A 1 110 ? -7.879 0.383 -20.039 1.00 62.53 110 GLY A CA 1
ATOM 848 C C . GLY A 1 110 ? -7.500 -0.530 -18.867 1.00 62.53 110 GLY A C 1
ATOM 849 O O . GLY A 1 110 ? -7.451 -1.749 -19.048 1.00 62.53 110 GLY A O 1
ATOM 850 N N . PHE A 1 111 ? -7.343 0.016 -17.662 1.00 66.94 111 PHE A N 1
ATOM 851 C CA . PHE A 1 111 ? -7.101 -0.745 -16.438 1.00 66.94 111 PHE A CA 1
ATOM 852 C C . PHE A 1 111 ? -8.343 -0.712 -15.531 1.00 66.94 111 PHE A C 1
ATOM 854 O O . PHE A 1 111 ? -9.202 0.161 -15.651 1.00 66.94 111 PHE A O 1
ATOM 861 N N . GLY A 1 112 ? -8.519 -1.732 -14.695 1.00 72.38 112 GLY A N 1
ATOM 862 C CA . GLY A 1 112 ? -9.604 -1.824 -13.716 1.00 72.38 112 GLY A CA 1
ATOM 863 C C . GLY A 1 112 ? -9.050 -1.989 -12.309 1.00 72.38 112 GLY A C 1
ATOM 864 O O . GLY A 1 112 ? -8.121 -2.766 -12.118 1.00 72.38 112 GLY A O 1
ATOM 865 N N . PHE A 1 113 ? -9.612 -1.273 -11.337 1.00 81.75 113 PHE A N 1
ATOM 866 C CA . PHE A 1 113 ? -9.227 -1.377 -9.929 1.00 81.75 113 PHE A CA 1
ATOM 867 C C . PHE A 1 113 ? -9.444 -2.793 -9.372 1.00 81.75 113 PHE A C 1
ATOM 869 O O . PHE A 1 113 ? -10.426 -3.460 -9.705 1.00 81.75 113 PHE A O 1
ATOM 876 N N . ARG A 1 114 ? -8.535 -3.239 -8.501 1.00 79.12 114 ARG A N 1
ATOM 877 C CA . ARG A 1 114 ? -8.594 -4.536 -7.816 1.00 79.12 114 ARG A CA 1
ATOM 878 C C . ARG A 1 114 ? -8.513 -4.393 -6.299 1.00 79.12 114 ARG A C 1
ATOM 880 O O . ARG A 1 114 ? -9.321 -4.987 -5.594 1.00 79.12 114 ARG A O 1
ATOM 887 N N . SER A 1 115 ? -7.527 -3.660 -5.796 1.00 80.12 115 SER A N 1
ATOM 888 C CA . SER A 1 115 ? -7.350 -3.402 -4.362 1.00 80.12 115 SER A CA 1
ATOM 889 C C . SER A 1 115 ? -6.442 -2.199 -4.155 1.00 80.12 115 SER A C 1
ATOM 891 O O . SER A 1 115 ? -5.735 -1.792 -5.070 1.00 80.12 115 SER A O 1
ATOM 893 N N . ALA A 1 116 ? -6.418 -1.634 -2.953 1.00 82.88 116 ALA A N 1
ATOM 894 C CA . ALA A 1 116 ? -5.388 -0.681 -2.585 1.00 82.88 116 ALA A CA 1
ATOM 895 C C . ALA A 1 116 ? -4.953 -0.848 -1.137 1.00 82.88 116 ALA A C 1
ATOM 897 O O . ALA A 1 116 ? -5.707 -1.344 -0.300 1.00 82.88 116 ALA A O 1
ATOM 898 N N . GLU A 1 117 ? -3.733 -0.410 -0.868 1.00 82.00 117 GLU A N 1
ATOM 899 C CA . GLU A 1 117 ? -3.105 -0.445 0.443 1.00 82.00 117 GLU A CA 1
ATOM 900 C C . GLU A 1 117 ? -2.325 0.847 0.678 1.00 82.00 117 GLU A C 1
ATOM 902 O O . GLU A 1 117 ? -1.881 1.477 -0.274 1.00 82.00 117 GLU A O 1
ATOM 907 N N . LEU A 1 118 ? -2.120 1.230 1.934 1.00 81.88 118 LEU A N 1
ATOM 908 C CA . LEU A 1 118 ? -1.241 2.338 2.310 1.00 81.88 118 LEU A CA 1
ATOM 909 C C . LEU A 1 118 ? -0.075 1.813 3.133 1.00 81.88 118 LEU A C 1
ATOM 911 O O . LEU A 1 118 ? -0.221 0.828 3.846 1.00 81.88 118 LEU A O 1
ATOM 915 N N . TYR A 1 119 ? 1.082 2.447 3.039 1.00 77.31 119 TYR A N 1
ATOM 916 C CA . TYR A 1 119 ? 2.304 2.084 3.742 1.00 77.31 119 TYR A CA 1
ATOM 917 C C . TYR A 1 119 ? 2.907 3.342 4.352 1.00 77.31 119 TYR A C 1
ATOM 919 O O . TYR A 1 119 ? 3.238 4.283 3.631 1.00 77.31 119 TYR A O 1
ATOM 927 N N . GLY A 1 120 ? 3.041 3.354 5.678 1.00 72.44 120 GLY A N 1
ATOM 928 C CA . GLY A 1 120 ? 3.801 4.392 6.363 1.00 72.44 120 GLY A CA 1
ATOM 929 C C . GLY A 1 120 ? 5.273 4.358 5.957 1.00 72.44 120 GLY A C 1
ATOM 930 O O . GLY A 1 120 ? 5.826 3.289 5.668 1.00 72.44 120 GLY A O 1
ATOM 931 N N . ARG A 1 121 ? 5.892 5.534 5.896 1.00 68.44 121 ARG A N 1
ATOM 932 C CA . ARG A 1 121 ? 7.312 5.731 5.586 1.00 68.44 121 ARG A CA 1
ATOM 933 C C . ARG A 1 121 ? 7.827 6.976 6.314 1.00 68.44 121 ARG A C 1
ATOM 935 O O . ARG A 1 121 ? 7.019 7.836 6.653 1.00 68.44 121 ARG A O 1
ATOM 942 N N . PRO A 1 122 ? 9.151 7.113 6.502 1.00 65.06 122 PRO A N 1
ATOM 943 C CA . PRO A 1 122 ? 9.712 8.343 7.039 1.00 65.06 122 PRO A CA 1
ATOM 944 C C . PRO A 1 122 ? 9.258 9.557 6.220 1.00 65.06 122 PRO A C 1
ATOM 946 O O . PRO A 1 122 ? 9.398 9.546 4.989 1.00 65.06 122 PRO A O 1
ATOM 949 N N . GLY A 1 123 ? 8.689 10.556 6.894 1.00 72.75 123 GLY A N 1
ATOM 950 C CA . GLY A 1 123 ? 8.208 11.800 6.295 1.00 72.75 123 GLY A CA 1
ATOM 951 C C . GLY A 1 123 ? 6.875 11.718 5.540 1.00 72.75 123 GLY A C 1
ATOM 952 O O . GLY A 1 123 ? 6.471 12.716 4.941 1.00 72.75 123 GLY A O 1
ATOM 953 N N . GLY A 1 124 ? 6.169 10.577 5.532 1.00 80.38 124 GLY A N 1
ATOM 954 C CA . GLY A 1 124 ? 4.847 10.515 4.901 1.00 80.38 124 GLY A CA 1
ATOM 955 C C . GLY A 1 124 ? 4.264 9.122 4.682 1.00 80.38 124 GLY A C 1
ATOM 956 O O . GLY A 1 124 ? 4.463 8.195 5.459 1.00 80.38 124 GLY A O 1
ATOM 957 N N . CYS A 1 125 ? 3.506 8.959 3.598 1.00 79.00 125 CYS A N 1
ATOM 958 C CA . CYS A 1 125 ? 2.843 7.701 3.269 1.00 79.00 125 CYS A CA 1
ATOM 959 C C . CYS A 1 125 ? 2.901 7.409 1.768 1.00 79.00 125 CYS A C 1
ATOM 961 O O . CYS A 1 125 ? 2.938 8.321 0.942 1.00 79.00 125 CYS A O 1
ATOM 963 N N . ALA A 1 126 ? 2.894 6.124 1.420 1.00 77.06 126 ALA A N 1
ATOM 964 C CA . ALA A 1 126 ? 2.739 5.650 0.055 1.00 77.06 126 ALA A CA 1
ATOM 965 C C . ALA A 1 126 ? 1.489 4.769 -0.066 1.00 77.06 126 ALA A C 1
ATOM 967 O O . ALA A 1 126 ? 1.320 3.802 0.673 1.00 77.06 126 ALA A O 1
ATOM 968 N N . ALA A 1 127 ? 0.625 5.066 -1.026 1.00 77.94 127 ALA A N 1
ATOM 969 C CA . ALA A 1 127 ? -0.462 4.207 -1.466 1.00 77.94 127 ALA A CA 1
ATOM 970 C C . ALA A 1 127 ? 0.024 3.228 -2.533 1.00 77.94 127 ALA A C 1
ATOM 972 O O . ALA A 1 127 ? 0.883 3.561 -3.331 1.00 77.94 127 ALA A O 1
ATOM 973 N N . VAL A 1 128 ? -0.543 2.029 -2.574 1.00 74.50 128 VAL A N 1
ATOM 974 C CA . VAL A 1 128 ? -0.318 1.012 -3.603 1.00 74.50 128 VAL A CA 1
ATOM 975 C C . VAL A 1 128 ? -1.679 0.580 -4.132 1.00 74.50 128 VAL A C 1
ATOM 977 O O . VAL A 1 128 ? -2.411 -0.123 -3.443 1.00 74.50 128 VAL A O 1
ATOM 980 N N . VAL A 1 129 ? -2.034 0.999 -5.342 1.00 74.69 129 VAL A N 1
ATOM 981 C CA . VAL A 1 129 ? -3.300 0.716 -6.027 1.00 74.69 129 VAL A CA 1
ATOM 982 C C . VAL A 1 129 ? -3.108 -0.429 -7.010 1.00 74.69 129 VAL A C 1
ATOM 984 O O . VAL A 1 129 ? -2.577 -0.250 -8.093 1.00 74.69 129 VAL A O 1
ATOM 987 N N . ASN A 1 130 ? -3.570 -1.619 -6.669 1.00 72.12 130 ASN A N 1
ATOM 988 C CA . ASN A 1 130 ? -3.598 -2.766 -7.564 1.00 72.12 130 ASN A CA 1
ATOM 989 C C . ASN A 1 130 ? -4.717 -2.610 -8.599 1.00 72.12 130 ASN A C 1
ATOM 991 O O . ASN A 1 130 ? -5.887 -2.435 -8.258 1.00 72.12 130 ASN A O 1
ATOM 995 N N . MET A 1 131 ? -4.362 -2.773 -9.862 1.00 69.25 131 MET A N 1
ATOM 996 C CA . MET A 1 131 ? -5.227 -2.759 -11.032 1.00 69.25 131 MET A CA 1
ATOM 997 C C . MET A 1 131 ? -5.009 -4.015 -11.885 1.00 69.25 131 MET A C 1
ATOM 999 O O . MET A 1 131 ? -4.088 -4.801 -11.662 1.00 69.25 131 MET A O 1
ATOM 1003 N N . VAL A 1 132 ? -5.872 -4.214 -12.878 1.00 61.94 132 VAL A N 1
ATOM 1004 C CA . VAL A 1 132 ? -5.782 -5.279 -13.881 1.00 61.94 132 VAL A CA 1
ATOM 1005 C C . VAL A 1 132 ? -6.047 -4.696 -15.268 1.00 61.94 132 VAL A C 1
ATOM 1007 O O . VAL A 1 132 ? -7.038 -3.995 -15.469 1.00 61.94 132 VAL A O 1
ATOM 1010 N N . ALA A 1 133 ? -5.190 -4.998 -16.242 1.00 55.78 133 ALA A N 1
ATOM 1011 C CA . ALA A 1 133 ? -5.403 -4.623 -17.638 1.00 55.78 133 ALA A CA 1
ATOM 1012 C C . ALA A 1 133 ? -6.635 -5.348 -18.205 1.00 55.78 133 ALA A C 1
ATOM 1014 O O . ALA A 1 133 ? -6.650 -6.578 -18.280 1.00 55.78 133 ALA A O 1
ATOM 1015 N N . LYS A 1 134 ? -7.659 -4.610 -18.655 1.00 59.88 134 LYS A N 1
ATOM 1016 C CA . LYS A 1 134 ? -8.945 -5.191 -19.098 1.00 59.88 134 LYS A CA 1
ATOM 1017 C C . LYS A 1 134 ? -8.799 -6.140 -20.292 1.00 59.88 134 LYS A C 1
ATOM 1019 O O . LYS A 1 134 ? -9.524 -7.122 -20.377 1.00 59.88 134 LYS A O 1
ATOM 1024 N N . ALA A 1 135 ? -7.862 -5.854 -21.196 1.00 49.50 135 ALA A N 1
ATOM 1025 C CA . ALA A 1 135 ? -7.657 -6.638 -22.414 1.00 49.50 135 ALA A CA 1
ATOM 1026 C C . ALA A 1 135 ? -6.863 -7.938 -22.194 1.00 49.50 135 ALA A C 1
ATOM 1028 O O . ALA A 1 135 ? -7.035 -8.887 -22.951 1.00 49.50 135 ALA A O 1
ATOM 1029 N N . MET A 1 136 ? -5.983 -7.979 -21.187 1.00 50.81 136 MET A N 1
ATOM 1030 C CA . MET A 1 136 ? -4.983 -9.051 -21.034 1.00 50.81 136 MET A CA 1
ATOM 1031 C C . MET A 1 136 ? -5.022 -9.745 -19.666 1.00 50.81 136 MET A C 1
ATOM 1033 O O . MET A 1 136 ? -4.318 -10.727 -19.462 1.00 50.81 136 MET A O 1
ATOM 1037 N N . GLY A 1 137 ? -5.814 -9.245 -18.711 1.00 49.22 137 GLY A N 1
ATOM 1038 C CA . GLY A 1 137 ? -5.901 -9.805 -17.358 1.00 49.22 137 GLY A CA 1
ATOM 1039 C C . GLY A 1 137 ? -4.627 -9.635 -16.520 1.00 49.22 137 GLY A C 1
ATOM 1040 O O . GLY A 1 137 ? -4.510 -10.239 -15.457 1.00 49.22 137 GLY A O 1
ATOM 1041 N N . MET A 1 138 ? -3.671 -8.824 -16.981 1.00 49.59 138 MET A N 1
ATOM 1042 C CA . MET A 1 138 ? -2.375 -8.638 -16.326 1.00 49.59 138 MET A CA 1
ATOM 1043 C C . MET A 1 138 ? -2.494 -7.707 -15.110 1.00 49.59 138 MET A C 1
ATOM 1045 O O . MET A 1 138 ? -3.068 -6.624 -15.254 1.00 49.59 138 MET A O 1
ATOM 1049 N N . PRO A 1 139 ? -1.968 -8.086 -13.930 1.00 50.50 139 PRO A N 1
ATOM 1050 C CA . PRO A 1 139 ? -1.983 -7.236 -12.745 1.00 50.50 139 PRO A CA 1
ATOM 1051 C C . PRO A 1 139 ? -0.977 -6.086 -12.863 1.00 50.50 139 PRO A C 1
ATOM 1053 O O . PRO A 1 139 ? 0.147 -6.273 -13.324 1.00 50.50 139 PRO A O 1
ATOM 1056 N N . VAL A 1 140 ? -1.383 -4.907 -12.401 1.00 54.25 140 VAL A N 1
ATOM 1057 C CA . VAL A 1 140 ? -0.622 -3.657 -12.451 1.00 54.25 140 VAL A CA 1
ATOM 1058 C C . VAL A 1 140 ? -0.887 -2.880 -11.164 1.00 54.25 140 VAL A C 1
ATOM 1060 O O . VAL A 1 140 ? -1.986 -2.395 -10.978 1.00 54.25 140 VAL A O 1
ATOM 1063 N N . GLU A 1 141 ? 0.062 -2.747 -10.252 1.00 54.81 141 GLU A N 1
ATOM 1064 C CA . GLU A 1 141 ? -0.045 -1.826 -9.109 1.00 54.81 141 GLU A CA 1
ATOM 1065 C C . GLU A 1 141 ? 0.307 -0.406 -9.541 1.00 54.81 141 GLU A C 1
ATOM 1067 O O . GLU A 1 141 ? 1.050 -0.271 -10.497 1.00 54.81 141 GLU A O 1
ATOM 1072 N N . ILE A 1 142 ? -0.152 0.621 -8.828 1.00 61.44 142 ILE A N 1
ATOM 1073 C CA . ILE A 1 142 ? 0.316 2.005 -8.894 1.00 61.44 142 ILE A CA 1
ATOM 1074 C C . ILE A 1 142 ? 0.7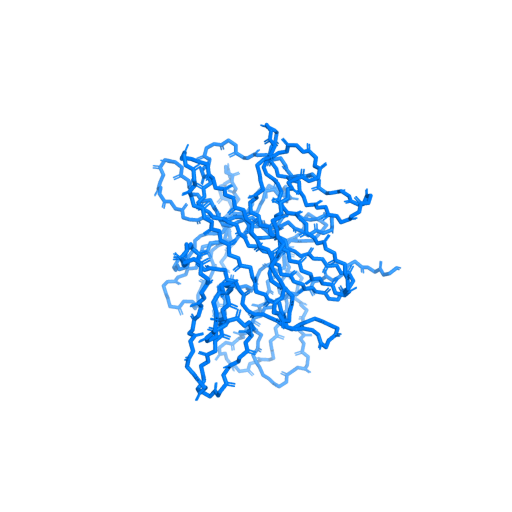99 2.400 -7.499 1.00 61.44 142 ILE A C 1
ATOM 1076 O O . ILE A 1 142 ? 0.024 2.255 -6.565 1.00 61.44 142 ILE A O 1
ATOM 1080 N N . ILE A 1 143 ? 2.023 2.891 -7.312 1.00 60.94 143 ILE A N 1
ATOM 1081 C CA . ILE A 1 143 ? 2.502 3.357 -6.002 1.00 60.94 143 ILE A CA 1
ATOM 1082 C C . ILE A 1 143 ? 2.413 4.877 -5.947 1.00 60.94 143 ILE A C 1
ATOM 1084 O O . ILE A 1 143 ? 3.236 5.556 -6.535 1.00 60.94 143 ILE A O 1
ATOM 1088 N N . CYS A 1 144 ? 1.416 5.402 -5.261 1.00 64.50 144 CYS A N 1
ATOM 1089 C CA . CYS A 1 144 ? 1.174 6.820 -5.056 1.00 64.50 144 CYS A CA 1
ATOM 1090 C C . CYS A 1 144 ? 1.924 7.306 -3.808 1.00 64.50 144 CYS A C 1
ATOM 1092 O O . CYS A 1 144 ? 1.480 7.024 -2.702 1.00 64.50 144 CYS A O 1
ATOM 1094 N N . SER A 1 145 ? 3.027 8.033 -3.939 1.00 65.50 145 SER A N 1
ATOM 1095 C CA . SER A 1 145 ? 3.659 8.761 -2.827 1.00 65.50 145 SER A CA 1
ATOM 1096 C C . SER A 1 145 ? 3.741 10.247 -3.142 1.00 65.50 145 SER A C 1
ATOM 1098 O O . SER A 1 145 ? 3.510 10.651 -4.279 1.00 65.50 145 SER A O 1
ATOM 1100 N N . ASP A 1 146 ? 4.041 11.063 -2.141 1.00 56.56 146 ASP A N 1
ATOM 1101 C CA . ASP A 1 146 ? 4.335 12.486 -2.287 1.00 56.56 146 ASP A CA 1
ATOM 1102 C C . ASP A 1 146 ? 5.074 12.834 -3.597 1.00 56.56 146 ASP A C 1
ATOM 1104 O O . ASP A 1 146 ? 6.266 12.603 -3.747 1.00 56.56 146 ASP A O 1
ATOM 1108 N N . GLY A 1 147 ? 4.331 13.362 -4.576 1.00 43.34 147 GLY A N 1
ATOM 1109 C CA . GLY A 1 147 ? 4.874 13.791 -5.869 1.00 43.34 147 GLY A CA 1
ATOM 1110 C C . GLY A 1 147 ? 5.153 12.700 -6.913 1.00 43.34 147 GLY A C 1
ATOM 1111 O O . GLY A 1 147 ? 5.589 13.048 -8.005 1.00 43.34 147 GLY A O 1
ATOM 1112 N N . GLU A 1 148 ? 4.879 11.417 -6.650 1.00 44.84 148 GLU A N 1
ATOM 1113 C CA . GLU A 1 148 ? 5.227 10.324 -7.570 1.00 44.84 148 GLU A CA 1
ATOM 1114 C C . GLU A 1 148 ? 4.164 9.216 -7.632 1.00 44.84 148 GLU A C 1
ATOM 1116 O O . GLU A 1 148 ? 3.603 8.794 -6.621 1.00 44.84 148 GLU A O 1
ATOM 1121 N N . SER A 1 149 ? 3.901 8.710 -8.839 1.00 37.34 149 SER A N 1
ATOM 1122 C CA . SER A 1 149 ? 3.094 7.504 -9.075 1.00 37.34 149 SER A CA 1
ATOM 1123 C C . SER A 1 149 ? 3.956 6.447 -9.757 1.00 37.34 149 SER A C 1
ATOM 1125 O O . SER A 1 149 ? 4.372 6.638 -10.895 1.00 37.34 149 SER A O 1
ATOM 1127 N N . TRP A 1 150 ? 4.246 5.335 -9.088 1.00 41.50 150 TRP A N 1
ATOM 1128 C CA . TRP A 1 150 ? 4.969 4.202 -9.683 1.00 41.50 150 TRP A CA 1
ATOM 1129 C C . TRP A 1 150 ? 3.967 3.189 -10.207 1.00 41.50 150 TRP A C 1
ATOM 1131 O O . TRP A 1 150 ? 2.794 3.332 -9.904 1.00 41.50 150 TRP A O 1
ATOM 1141 N N . LEU A 1 151 ? 4.396 2.140 -10.913 1.00 36.56 151 LEU A N 1
ATOM 1142 C CA . LEU A 1 151 ? 3.587 0.932 -11.072 1.00 36.56 151 LEU A CA 1
ATOM 1143 C C . LEU A 1 151 ? 4.354 -0.335 -10.684 1.00 36.56 151 LEU A C 1
ATOM 1145 O O . LEU A 1 151 ? 5.564 -0.407 -10.880 1.00 36.56 151 LEU A O 1
ATOM 1149 N N . LYS A 1 152 ? 3.665 -1.348 -10.140 1.00 38.06 152 LYS A N 1
ATOM 1150 C CA . LYS A 1 152 ? 4.266 -2.639 -9.750 1.00 38.06 152 LYS A CA 1
ATOM 1151 C C . LYS A 1 152 ? 3.408 -3.849 -10.149 1.00 38.06 152 LYS A C 1
ATOM 1153 O O . LYS A 1 152 ? 2.326 -4.061 -9.640 1.00 38.06 152 LYS A O 1
ATOM 1158 N N . GLY A 1 153 ? 3.886 -4.718 -11.032 1.00 30.70 153 GLY A N 1
ATOM 1159 C CA . GLY A 1 153 ? 3.260 -6.029 -11.258 1.00 30.70 153 GLY A CA 1
ATOM 1160 C C . GLY A 1 153 ? 3.692 -7.048 -10.192 1.00 30.70 153 GLY A C 1
ATOM 1161 O O . GLY A 1 153 ? 4.836 -7.033 -9.735 1.00 30.70 153 GLY A O 1
ATOM 1162 N N . GLY A 1 154 ? 2.801 -7.952 -9.784 1.00 27.00 154 GLY A N 1
ATOM 1163 C CA . GLY A 1 154 ? 3.123 -9.109 -8.941 1.00 27.00 154 GLY A CA 1
ATOM 1164 C C . GLY A 1 154 ? 3.155 -10.411 -9.749 1.00 27.00 154 GLY A C 1
ATOM 1165 O O . GLY A 1 154 ? 2.160 -10.742 -10.384 1.00 27.00 154 GLY A O 1
ATOM 1166 N N . GLY A 1 155 ? 4.265 -11.159 -9.655 1.00 34.50 155 GLY A N 1
ATOM 1167 C CA . GLY A 1 155 ? 4.439 -12.533 -10.164 1.00 34.50 155 GLY A CA 1
ATOM 1168 C C . GLY A 1 155 ? 4.774 -12.623 -11.657 1.00 34.50 155 GLY A C 1
ATOM 1169 O O . GLY A 1 155 ? 4.017 -12.098 -12.462 1.00 34.50 155 GLY A O 1
ATOM 1170 N N . SER A 1 156 ? 5.905 -13.270 -12.009 1.00 43.12 156 SER A N 1
ATOM 1171 C CA . SER A 1 156 ? 6.421 -13.427 -13.395 1.00 43.12 156 SER A CA 1
ATOM 1172 C C . SER A 1 156 ? 6.071 -12.211 -14.265 1.00 43.12 156 SER A C 1
ATOM 1174 O O . SER A 1 156 ? 5.250 -12.299 -15.176 1.00 43.12 156 SER A O 1
ATOM 1176 N N . GLY A 1 157 ? 6.527 -11.042 -13.806 1.00 50.19 157 GLY A N 1
ATOM 1177 C CA . GLY A 1 157 ? 5.818 -9.785 -14.016 1.00 50.19 157 GLY A CA 1
ATOM 1178 C C . GLY A 1 157 ? 6.353 -8.981 -15.191 1.00 50.19 157 GLY A C 1
ATOM 1179 O O . GLY A 1 157 ? 7.564 -8.881 -15.386 1.00 50.19 157 GLY A O 1
ATOM 1180 N N . SER A 1 158 ? 5.437 -8.357 -15.925 1.00 51.41 158 SER A N 1
ATOM 1181 C CA . SER A 1 158 ? 5.729 -7.169 -16.721 1.00 51.41 158 SER A CA 1
ATOM 1182 C C . SER A 1 158 ? 5.278 -5.928 -15.942 1.00 51.41 158 SER A C 1
ATOM 1184 O O . SER A 1 158 ? 4.233 -5.945 -15.293 1.00 51.41 158 SER A O 1
ATOM 1186 N N . TYR A 1 159 ? 6.070 -4.863 -15.986 1.00 61.12 159 TYR A N 1
ATOM 1187 C CA . TYR A 1 159 ? 5.925 -3.632 -15.210 1.00 61.12 159 TYR A CA 1
ATOM 1188 C C . TYR A 1 159 ? 5.944 -2.470 -16.183 1.00 61.12 159 TYR A C 1
ATOM 1190 O O . TYR A 1 159 ? 6.838 -2.413 -17.014 1.00 61.12 159 TYR A O 1
ATOM 1198 N N . HIS A 1 160 ? 4.982 -1.561 -16.120 1.00 58.44 160 HIS A N 1
ATOM 1199 C CA . HIS A 1 160 ? 4.926 -0.423 -17.038 1.00 58.44 160 HIS A CA 1
ATOM 1200 C C . HIS A 1 160 ? 5.270 0.863 -16.286 1.00 58.44 160 HIS A C 1
ATOM 1202 O O . HIS A 1 160 ? 4.868 1.012 -15.147 1.00 58.44 160 HIS A O 1
ATOM 1208 N N . TYR A 1 161 ? 5.987 1.794 -16.902 1.00 61.94 161 TYR A N 1
ATOM 1209 C CA . TYR A 1 161 ? 6.376 3.080 -16.329 1.00 61.94 161 TYR A CA 1
ATOM 1210 C C . TYR A 1 161 ? 6.005 4.165 -17.340 1.00 61.94 161 TYR A C 1
ATOM 1212 O O . TYR A 1 161 ? 6.587 4.215 -18.420 1.00 61.94 161 TYR A O 1
ATOM 1220 N N . TYR A 1 162 ? 5.007 4.990 -17.014 1.00 56.25 162 TYR A N 1
ATOM 1221 C CA . TYR A 1 162 ? 4.351 5.915 -17.960 1.00 56.25 162 TYR A CA 1
ATOM 1222 C C . TYR A 1 162 ? 4.806 7.372 -17.855 1.00 56.25 162 TYR A C 1
ATOM 1224 O O . TYR A 1 162 ? 4.220 8.249 -18.480 1.00 56.25 162 TYR A O 1
ATOM 1232 N N . ASP A 1 163 ? 5.765 7.664 -16.983 1.00 56.59 163 ASP A N 1
ATOM 1233 C CA . ASP A 1 163 ? 6.185 9.040 -16.709 1.00 56.59 163 ASP A CA 1
ATOM 1234 C C . ASP A 1 163 ? 7.633 9.278 -17.191 1.00 56.59 163 ASP A C 1
ATOM 1236 O O . ASP A 1 163 ? 8.284 10.275 -16.888 1.00 56.59 163 ASP A O 1
ATOM 1240 N N . CYS A 1 164 ? 8.144 8.332 -17.983 1.00 56.97 164 CYS A N 1
ATOM 1241 C CA . CYS A 1 164 ? 9.350 8.456 -18.784 1.00 56.97 164 CYS A CA 1
ATOM 1242 C C . CYS A 1 164 ? 8.941 8.594 -20.252 1.00 56.97 164 CYS A C 1
ATOM 1244 O O . CYS A 1 164 ? 7.941 8.036 -20.683 1.00 56.97 164 CYS A O 1
ATOM 1246 N N . THR A 1 165 ? 9.690 9.362 -21.040 1.00 59.00 165 THR A N 1
ATOM 1247 C CA . THR A 1 165 ? 9.413 9.514 -22.474 1.00 59.00 165 THR A CA 1
ATOM 1248 C C . THR A 1 165 ? 10.521 8.828 -23.273 1.00 59.00 165 THR A C 1
ATOM 1250 O O . THR A 1 165 ? 11.663 9.292 -23.217 1.00 59.00 165 THR A O 1
ATOM 1253 N N . PRO A 1 166 ? 10.230 7.746 -24.025 1.00 63.38 166 PRO A N 1
ATOM 1254 C CA . PRO A 1 166 ? 8.944 7.033 -24.124 1.00 63.38 166 PRO A CA 1
ATOM 1255 C C . PRO A 1 166 ? 8.662 6.140 -22.904 1.00 63.38 166 PRO A C 1
ATOM 1257 O O . PRO A 1 166 ? 9.620 5.702 -22.253 1.00 63.38 166 PRO A O 1
ATOM 1260 N N . ASP A 1 167 ? 7.379 5.824 -22.672 1.00 66.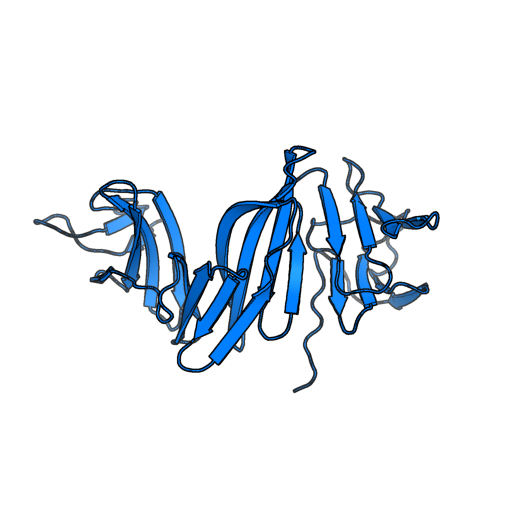12 167 ASP A N 1
ATOM 1261 C CA . ASP A 1 167 ? 6.930 4.885 -21.635 1.00 66.12 167 ASP A CA 1
ATOM 1262 C C . ASP A 1 167 ? 7.714 3.572 -21.730 1.00 66.12 167 ASP A C 1
ATOM 1264 O O . ASP A 1 167 ? 8.021 3.096 -22.828 1.00 66.12 167 ASP A O 1
ATOM 1268 N N . VAL A 1 168 ? 8.029 2.965 -20.591 1.00 70.19 168 VAL A N 1
ATOM 1269 C CA . VAL A 1 168 ? 8.878 1.771 -20.514 1.00 70.19 168 VAL A CA 1
ATOM 1270 C C . VAL A 1 168 ? 8.107 0.592 -19.956 1.00 70.19 168 VAL A C 1
ATOM 1272 O O . VAL A 1 168 ? 7.429 0.713 -18.945 1.00 70.19 168 VAL A O 1
ATOM 1275 N N . HIS A 1 169 ? 8.272 -0.581 -20.557 1.00 70.88 169 HIS A N 1
ATOM 1276 C CA . HIS A 1 169 ? 7.874 -1.852 -19.976 1.00 70.88 169 HIS A CA 1
ATOM 1277 C C . HIS A 1 169 ? 9.109 -2.642 -19.556 1.00 70.88 169 HIS A C 1
ATOM 1279 O O . HIS A 1 169 ? 10.019 -2.842 -20.353 1.00 70.88 169 HIS A O 1
ATOM 1285 N N . LEU A 1 170 ? 9.123 -3.134 -18.325 1.00 72.94 170 LEU A N 1
ATOM 1286 C CA . LEU A 1 170 ? 10.115 -4.068 -17.818 1.00 72.94 170 LEU A CA 1
ATOM 1287 C C . LEU A 1 170 ? 9.480 -5.448 -17.724 1.00 72.94 170 LEU A C 1
ATOM 1289 O O . LEU A 1 170 ? 8.466 -5.58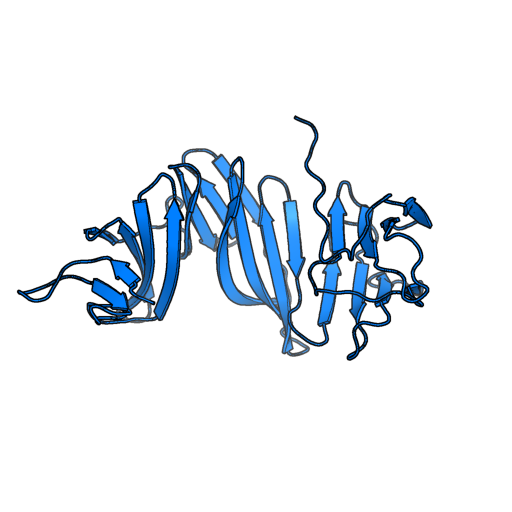9 -17.058 1.00 72.94 170 LEU A O 1
ATOM 1293 N N . THR A 1 171 ? 10.055 -6.467 -18.345 1.00 72.31 171 THR A N 1
ATOM 1294 C CA . THR A 1 171 ? 9.550 -7.845 -18.283 1.00 72.31 171 THR A CA 1
ATOM 1295 C C . THR A 1 171 ? 10.621 -8.768 -17.736 1.00 72.31 171 THR A C 1
ATOM 1297 O O . THR A 1 171 ? 11.713 -8.856 -18.297 1.00 72.31 171 THR A O 1
ATOM 1300 N N . PHE A 1 172 ? 10.302 -9.461 -16.647 1.00 68.62 172 PHE A N 1
ATOM 1301 C CA . PHE A 1 172 ? 11.205 -10.418 -16.015 1.00 68.62 172 PHE A CA 1
ATOM 1302 C C . PHE A 1 172 ? 11.033 -11.804 -16.625 1.00 68.62 172 PHE A C 1
ATOM 1304 O O . PHE A 1 172 ? 9.922 -12.230 -16.955 1.00 68.62 172 PHE A O 1
ATOM 1311 N N . THR A 1 173 ? 12.128 -12.554 -16.720 1.00 69.62 173 THR A N 1
ATOM 1312 C CA . THR A 1 173 ? 12.033 -14.005 -16.895 1.00 69.62 173 THR A CA 1
ATOM 1313 C C . THR A 1 173 ? 11.433 -14.652 -15.651 1.00 69.62 173 THR A C 1
ATOM 1315 O O . THR A 1 173 ? 11.471 -14.108 -14.547 1.00 69.62 173 THR A O 1
ATOM 1318 N N . LYS A 1 174 ? 10.881 -15.857 -15.824 1.00 64.50 174 LYS A N 1
ATOM 1319 C CA . LYS A 1 174 ? 10.316 -16.647 -14.721 1.00 64.50 174 LYS A CA 1
ATOM 1320 C C . LYS A 1 174 ? 11.326 -16.868 -13.587 1.00 64.50 174 LYS A C 1
ATOM 1322 O O . LYS A 1 174 ? 10.929 -16.885 -12.426 1.00 64.50 174 LYS A O 1
ATOM 1327 N N . ASP A 1 175 ? 12.599 -17.006 -13.943 1.00 69.19 175 ASP A N 1
ATOM 1328 C CA . ASP A 1 175 ? 13.697 -17.305 -13.025 1.00 69.19 175 ASP A CA 1
ATOM 1329 C C . ASP A 1 175 ? 14.379 -16.039 -12.465 1.00 69.19 175 ASP A C 1
ATOM 1331 O O . ASP A 1 175 ? 15.300 -16.146 -11.659 1.00 69.19 175 ASP A O 1
ATOM 1335 N N . MET A 1 176 ? 13.893 -14.837 -12.825 1.00 70.06 176 MET A N 1
ATOM 1336 C CA . MET A 1 176 ? 14.388 -13.535 -12.338 1.00 70.06 176 MET A CA 1
ATOM 1337 C C . MET A 1 176 ? 15.890 -13.295 -12.600 1.00 70.06 176 MET A C 1
ATOM 1339 O O . MET A 1 176 ? 16.556 -12.557 -11.869 1.00 70.06 176 MET A O 1
ATOM 1343 N N . ASP A 1 177 ? 16.416 -13.914 -13.654 1.00 73.75 177 ASP A N 1
ATOM 1344 C CA . ASP A 1 177 ? 17.818 -13.878 -14.094 1.00 73.75 177 ASP A CA 1
ATOM 1345 C C . ASP A 1 177 ? 18.048 -12.990 -15.332 1.00 73.75 177 ASP A C 1
ATOM 1347 O O . ASP A 1 177 ? 19.180 -12.797 -15.784 1.00 73.75 177 ASP A O 1
ATOM 1351 N N . ARG A 1 178 ? 16.964 -12.433 -15.886 1.00 71.81 178 ARG A N 1
ATOM 1352 C CA . ARG A 1 178 ? 16.986 -11.501 -17.013 1.00 71.81 178 ARG A CA 1
ATOM 1353 C C . ARG A 1 178 ? 15.806 -10.533 -16.965 1.00 71.81 178 ARG A C 1
ATOM 1355 O O . ARG A 1 178 ? 14.689 -10.907 -16.599 1.00 71.81 178 ARG A O 1
ATOM 1362 N N . LEU A 1 179 ? 16.059 -9.302 -17.408 1.00 77.00 179 LEU A N 1
ATOM 1363 C CA . LEU A 1 179 ? 15.063 -8.246 -17.590 1.00 77.00 179 LEU A CA 1
ATOM 1364 C C . LEU A 1 179 ? 15.084 -7.730 -19.032 1.00 77.00 179 LEU A C 1
ATOM 1366 O O . LEU A 1 179 ? 16.151 -7.408 -19.555 1.00 77.00 179 LEU A O 1
ATOM 1370 N N . VAL A 1 180 ? 13.910 -7.610 -19.647 1.00 77.31 180 VAL A N 1
ATOM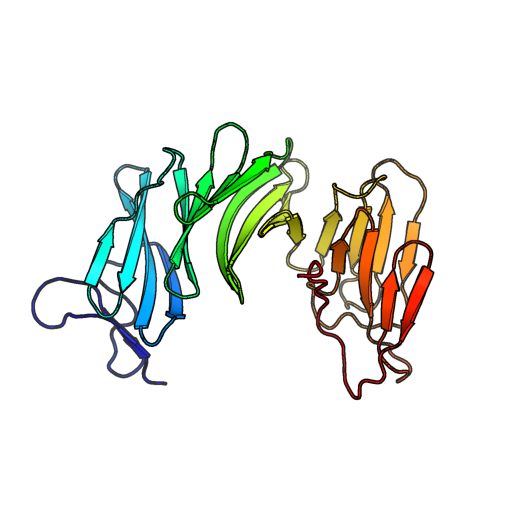 1371 C CA . VAL A 1 180 ? 13.715 -6.929 -20.936 1.00 77.31 180 VAL A CA 1
ATOM 1372 C C . VAL A 1 180 ? 13.078 -5.569 -20.685 1.00 77.31 180 VAL A C 1
ATOM 1374 O O . VAL A 1 180 ? 12.051 -5.494 -20.017 1.00 77.31 180 VAL A O 1
ATOM 1377 N N . VAL A 1 181 ? 13.673 -4.513 -21.225 1.00 79.44 181 VAL A N 1
ATOM 1378 C CA . VAL A 1 181 ? 13.225 -3.122 -21.136 1.00 79.44 181 VAL A CA 1
ATOM 1379 C C . VAL A 1 181 ? 12.771 -2.681 -22.527 1.00 79.44 181 VAL A C 1
ATOM 1381 O O . VAL A 1 181 ? 13.606 -2.446 -23.395 1.00 79.44 181 VAL A O 1
ATOM 1384 N N . SER A 1 182 ? 11.466 -2.571 -22.766 1.00 74.69 182 SER A N 1
ATOM 1385 C CA . SER A 1 182 ? 10.906 -2.163 -24.065 1.00 74.69 182 SER A CA 1
ATOM 1386 C C . SER A 1 182 ? 10.197 -0.818 -23.971 1.00 74.69 182 SER A C 1
ATOM 1388 O O . SER A 1 182 ? 9.581 -0.515 -22.954 1.00 74.69 182 SER A O 1
ATOM 1390 N N . SER A 1 183 ? 10.223 -0.021 -25.035 1.00 69.25 183 SER A N 1
ATOM 1391 C CA . SER A 1 183 ? 9.472 1.244 -25.088 1.00 69.25 183 SER A CA 1
ATOM 1392 C C . SER A 1 183 ? 8.048 1.023 -25.615 1.00 69.25 183 SER A C 1
ATOM 1394 O O . SER A 1 183 ? 7.880 0.308 -26.603 1.00 69.25 183 SER A O 1
ATOM 1396 N N . PHE A 1 184 ? 7.019 1.648 -25.034 1.00 55.72 184 PHE A N 1
ATOM 1397 C CA . PHE A 1 184 ? 5.652 1.558 -25.569 1.00 55.72 184 PHE A CA 1
ATOM 1398 C C . PHE A 1 184 ? 5.589 2.162 -26.979 1.00 55.72 184 PHE A C 1
ATOM 1400 O O . PHE A 1 184 ? 5.935 3.324 -27.186 1.00 55.72 184 PHE A O 1
ATOM 1407 N N . GLY A 1 185 ? 5.177 1.361 -27.967 1.00 52.53 185 GLY A N 1
ATOM 1408 C CA . GLY A 1 185 ? 5.111 1.778 -29.374 1.00 52.53 185 GLY A CA 1
ATOM 1409 C C . GLY A 1 185 ? 6.467 1.950 -30.075 1.00 52.53 185 GLY A C 1
ATOM 1410 O O . GLY A 1 185 ? 6.490 2.367 -31.231 1.00 52.53 185 GLY A O 1
ATOM 1411 N N . GLY A 1 186 ? 7.581 1.632 -29.408 1.00 56.16 186 GLY A N 1
ATOM 1412 C CA . GLY A 1 186 ? 8.923 1.633 -29.993 1.00 56.16 186 GLY A CA 1
ATOM 1413 C C . GLY A 1 186 ? 9.393 0.232 -30.393 1.00 56.16 186 GLY A C 1
ATOM 1414 O O . GLY A 1 186 ? 8.854 -0.771 -29.933 1.00 56.16 186 GLY A O 1
ATOM 1415 N N . THR A 1 187 ? 10.421 0.164 -31.240 1.00 56.62 187 THR A N 1
ATOM 1416 C CA . THR A 1 187 ? 11.135 -1.083 -31.590 1.00 56.62 187 THR A CA 1
ATOM 1417 C C . THR A 1 187 ? 12.360 -1.340 -30.711 1.00 56.62 187 THR A C 1
ATOM 1419 O O . THR A 1 187 ? 13.020 -2.362 -30.871 1.00 56.62 187 THR A O 1
ATOM 1422 N N . ASP A 1 188 ? 12.693 -0.402 -29.823 1.00 64.56 188 ASP A N 1
ATOM 1423 C CA . ASP A 1 188 ? 13.900 -0.465 -29.007 1.00 64.56 188 ASP A CA 1
ATOM 1424 C C . ASP A 1 188 ? 13.662 -1.324 -27.764 1.00 64.56 188 ASP A C 1
ATOM 1426 O O . ASP A 1 188 ? 12.856 -0.978 -26.889 1.00 64.56 188 ASP A O 1
ATOM 1430 N N . GLU A 1 189 ? 14.404 -2.429 -27.700 1.00 74.31 189 GLU A N 1
ATOM 1431 C CA . GLU A 1 189 ? 14.474 -3.345 -26.568 1.00 74.31 189 GLU A CA 1
ATOM 1432 C C . GLU A 1 189 ? 15.902 -3.368 -26.017 1.00 74.31 189 GLU A C 1
ATOM 1434 O O . GLU A 1 189 ? 16.863 -3.642 -26.738 1.00 74.31 189 GLU A O 1
ATOM 1439 N N . GLU A 1 190 ? 16.046 -3.101 -24.723 1.00 82.88 190 GLU A N 1
ATOM 1440 C CA . GLU A 1 190 ? 17.298 -3.280 -23.994 1.00 82.88 190 GLU A CA 1
ATOM 1441 C C . GLU A 1 190 ? 17.186 -4.495 -23.075 1.00 82.88 190 GLU A C 1
ATOM 1443 O O . GLU A 1 190 ? 16.159 -4.721 -22.435 1.00 82.88 190 GLU A O 1
ATOM 1448 N N . GLN A 1 191 ? 18.243 -5.301 -23.018 1.00 83.75 191 GLN A N 1
ATOM 1449 C CA . GLN A 1 191 ? 18.276 -6.514 -22.208 1.00 83.75 191 GLN A CA 1
ATOM 1450 C C . GLN A 1 191 ? 19.349 -6.396 -21.137 1.00 83.75 191 GLN A C 1
ATOM 1452 O O . GLN A 1 191 ? 20.485 -6.000 -21.408 1.00 83.75 191 GLN A O 1
ATOM 1457 N N . ILE A 1 192 ? 18.977 -6.763 -19.915 1.00 84.25 192 ILE A N 1
ATOM 1458 C CA . ILE A 1 192 ? 19.886 -6.816 -18.777 1.00 84.25 192 ILE A CA 1
ATOM 1459 C C . ILE A 1 192 ? 19.994 -8.275 -18.352 1.00 84.25 192 ILE A C 1
ATOM 1461 O O . ILE A 1 192 ? 19.026 -8.880 -17.888 1.00 84.25 192 ILE A O 1
ATOM 1465 N N . GLU A 1 193 ? 21.192 -8.819 -18.541 1.00 85.69 193 GLU A N 1
ATOM 1466 C CA . GLU A 1 193 ? 21.554 -10.215 -18.302 1.00 85.69 193 GLU A CA 1
ATOM 1467 C C . GLU A 1 193 ? 22.752 -10.305 -17.350 1.00 85.69 193 GLU A C 1
ATOM 1469 O O . GLU A 1 193 ? 23.401 -9.301 -17.041 1.00 85.69 193 GLU A O 1
ATOM 1474 N N . GLY A 1 194 ? 23.061 -11.517 -16.879 1.00 86.25 194 GLY A N 1
ATOM 1475 C CA . GLY A 1 194 ? 24.191 -11.741 -15.968 1.00 86.25 194 GLY A CA 1
ATOM 1476 C C . GLY A 1 194 ? 23.954 -11.197 -14.556 1.00 86.25 194 GLY A C 1
ATOM 1477 O O . GLY A 1 194 ? 24.889 -11.104 -13.759 1.00 86.25 194 GLY A O 1
ATOM 1478 N N . VAL A 1 195 ? 22.711 -10.840 -14.238 1.00 85.31 195 VAL A N 1
ATOM 1479 C CA . VAL A 1 195 ? 22.287 -10.310 -12.945 1.00 85.31 195 VAL A CA 1
ATOM 1480 C C . VAL A 1 195 ? 21.108 -11.116 -12.420 1.00 85.31 195 VAL A C 1
ATOM 1482 O O . VAL A 1 195 ? 20.350 -11.709 -13.179 1.00 85.31 195 VAL A O 1
ATOM 1485 N N . ARG A 1 196 ? 20.941 -11.106 -11.106 1.00 82.00 196 ARG A N 1
ATOM 1486 C CA . ARG A 1 196 ? 19.794 -11.651 -10.403 1.00 82.00 196 ARG A CA 1
ATOM 1487 C C . ARG A 1 196 ? 19.004 -10.513 -9.774 1.00 82.00 196 ARG A C 1
ATOM 1489 O O . ARG A 1 196 ? 19.567 -9.623 -9.131 1.00 82.00 196 ARG A O 1
ATOM 1496 N N . PHE A 1 197 ? 17.690 -10.561 -9.939 1.00 74.75 197 PHE A N 1
ATOM 1497 C CA . PHE A 1 197 ? 16.773 -9.613 -9.319 1.00 74.75 197 PHE A CA 1
ATOM 1498 C C . PHE A 1 197 ? 16.134 -10.265 -8.093 1.00 74.75 197 PHE A C 1
ATOM 1500 O O . PHE A 1 197 ? 15.201 -11.057 -8.202 1.00 74.75 197 PHE A O 1
ATOM 1507 N N . GLU A 1 198 ? 16.651 -9.937 -6.906 1.00 67.81 198 GLU A N 1
ATOM 1508 C CA . GLU A 1 198 ? 16.254 -10.576 -5.637 1.00 67.81 198 GLU A CA 1
ATOM 1509 C C . GLU A 1 198 ? 14.843 -10.184 -5.157 1.00 67.81 198 GLU A C 1
ATOM 1511 O O . GLU A 1 198 ? 14.341 -10.709 -4.163 1.00 67.81 198 GLU A O 1
ATOM 1516 N N . GLY A 1 199 ? 14.172 -9.280 -5.870 1.00 58.28 199 GLY A N 1
ATOM 1517 C CA . GLY A 1 199 ? 12.773 -8.947 -5.650 1.00 58.28 199 GLY A CA 1
ATOM 1518 C C . GLY A 1 199 ? 12.186 -8.158 -6.815 1.00 58.28 199 GLY A C 1
ATOM 1519 O O . GLY A 1 199 ? 12.890 -7.433 -7.510 1.00 58.28 199 GLY A O 1
ATOM 1520 N N . GLY A 1 200 ? 10.864 -8.230 -6.996 1.00 54.72 200 GLY A N 1
ATOM 1521 C CA . GLY A 1 200 ? 10.135 -7.447 -8.010 1.00 54.72 200 GLY A CA 1
ATOM 1522 C C . GLY A 1 200 ? 10.051 -5.937 -7.723 1.00 54.72 200 GLY A C 1
ATOM 1523 O O . GLY A 1 200 ? 9.263 -5.241 -8.351 1.00 54.72 200 GLY A O 1
ATOM 1524 N N . ARG A 1 201 ? 10.809 -5.432 -6.738 1.00 58.72 201 ARG A N 1
ATOM 1525 C CA . ARG A 1 201 ? 10.954 -4.006 -6.380 1.00 58.72 201 ARG A CA 1
ATOM 1526 C C . ARG A 1 201 ? 12.339 -3.471 -6.755 1.00 58.72 201 ARG A C 1
ATOM 1528 O O . ARG A 1 201 ? 12.859 -2.558 -6.125 1.00 58.72 201 ARG A O 1
ATOM 1535 N N . CYS A 1 202 ? 12.962 -4.060 -7.766 1.00 68.94 202 CYS A N 1
ATOM 1536 C CA . CYS A 1 202 ? 14.300 -3.690 -8.203 1.00 68.94 202 CYS A CA 1
ATOM 1537 C C . CYS A 1 202 ? 14.308 -2.530 -9.202 1.00 68.94 202 CYS A C 1
ATOM 1539 O O . CYS A 1 202 ? 15.327 -2.323 -9.838 1.00 68.94 202 CYS A O 1
ATOM 1541 N N . ALA A 1 203 ? 13.202 -1.813 -9.393 1.00 72.12 203 ALA A N 1
ATOM 1542 C CA . ALA A 1 203 ? 13.064 -0.808 -10.434 1.00 72.12 203 ALA A CA 1
ATOM 1543 C C . ALA A 1 203 ? 12.265 0.397 -9.943 1.00 72.12 203 ALA A C 1
ATOM 1545 O O . ALA A 1 203 ? 11.207 0.224 -9.336 1.00 72.12 203 ALA A O 1
ATOM 1546 N N . MET A 1 204 ? 12.740 1.603 -10.245 1.00 70.69 204 MET A N 1
ATOM 1547 C CA . MET A 1 204 ? 12.036 2.847 -9.948 1.00 70.69 204 MET A CA 1
ATOM 1548 C C . MET A 1 204 ? 12.212 3.872 -11.062 1.00 70.69 204 MET A C 1
ATOM 1550 O O . MET A 1 204 ? 13.165 3.803 -11.840 1.00 70.69 204 MET A O 1
ATOM 1554 N N . GLN A 1 205 ? 11.317 4.850 -11.096 1.00 70.56 205 GLN A N 1
ATOM 1555 C CA . GLN A 1 205 ? 11.442 6.009 -11.959 1.00 70.56 205 GLN A CA 1
ATOM 1556 C C . GLN A 1 205 ? 11.710 7.253 -11.111 1.00 70.56 205 GLN A C 1
ATOM 1558 O O . GLN A 1 205 ? 11.077 7.416 -10.079 1.00 70.56 205 GLN A O 1
ATOM 1563 N N . TYR A 1 206 ? 12.625 8.115 -11.548 1.00 67.62 206 TYR A N 1
ATOM 1564 C CA . TYR A 1 206 ? 12.886 9.415 -10.927 1.00 67.62 206 TYR A CA 1
ATOM 1565 C C . TYR A 1 206 ? 13.335 10.412 -12.004 1.00 67.62 206 TYR A C 1
ATOM 1567 O O . TYR A 1 206 ? 14.181 10.070 -12.836 1.00 67.62 206 TYR A O 1
ATOM 1575 N N . GLU A 1 207 ? 12.746 11.613 -12.034 1.00 70.88 207 GLU A N 1
ATOM 1576 C CA . GLU A 1 207 ? 13.024 12.668 -13.033 1.00 70.88 207 GLU A CA 1
ATOM 1577 C C . GLU A 1 207 ? 12.988 12.165 -14.497 1.00 70.88 207 GLU A C 1
ATOM 1579 O O . GLU A 1 207 ? 13.896 12.402 -15.297 1.00 70.88 207 GLU A O 1
ATOM 1584 N N . GLY A 1 208 ? 11.954 11.392 -14.850 1.00 70.38 208 GLY A N 1
ATOM 1585 C CA . GLY A 1 208 ? 11.782 10.822 -16.195 1.00 70.38 208 GLY A CA 1
ATOM 1586 C C . GLY A 1 208 ? 12.799 9.734 -16.578 1.00 70.38 208 GLY A C 1
ATOM 1587 O O . GLY A 1 208 ? 12.877 9.342 -17.743 1.00 70.38 208 GLY A O 1
ATOM 1588 N N . GLN A 1 209 ? 13.592 9.240 -15.623 1.00 75.25 209 GLN A N 1
ATOM 1589 C CA . GLN A 1 209 ? 14.612 8.210 -15.826 1.00 75.25 209 GLN A CA 1
ATOM 1590 C C . GLN A 1 209 ? 14.260 6.931 -15.075 1.00 75.25 209 GLN A C 1
ATOM 1592 O O . GLN A 1 209 ? 13.731 6.993 -13.972 1.00 75.25 209 GLN A O 1
ATOM 1597 N N . ILE A 1 210 ? 14.612 5.777 -15.644 1.00 78.44 210 ILE A N 1
ATOM 1598 C CA . ILE A 1 210 ? 14.463 4.474 -14.985 1.00 78.44 210 ILE A CA 1
ATOM 1599 C C . ILE A 1 210 ? 15.780 4.077 -14.332 1.00 78.44 210 ILE A C 1
ATOM 1601 O O . ILE A 1 210 ? 16.832 4.112 -14.980 1.00 78.44 210 ILE A O 1
ATOM 1605 N N . TYR A 1 211 ? 15.691 3.664 -13.072 1.00 78.12 211 TYR A N 1
ATOM 1606 C CA . TYR A 1 211 ? 16.779 3.121 -12.277 1.00 78.12 211 TYR A CA 1
ATOM 1607 C C . TYR A 1 211 ? 16.455 1.692 -11.858 1.00 78.12 211 TYR A C 1
ATOM 1609 O O . TYR A 1 211 ? 15.328 1.408 -11.453 1.00 78.12 211 TYR A O 1
ATOM 1617 N N . LEU A 1 212 ? 17.446 0.806 -11.920 1.00 81.12 212 LEU A N 1
ATOM 1618 C CA . LEU A 1 212 ? 17.310 -0.592 -11.531 1.00 81.12 212 LEU A CA 1
ATOM 1619 C C . LEU A 1 212 ? 18.381 -0.990 -10.520 1.00 81.12 212 LEU A C 1
ATOM 1621 O O . LEU A 1 212 ? 19.552 -0.666 -10.695 1.00 81.12 212 LEU A O 1
ATOM 1625 N N . ALA A 1 213 ? 17.983 -1.731 -9.495 1.00 79.31 213 ALA A N 1
ATOM 1626 C CA . ALA A 1 213 ? 18.862 -2.392 -8.547 1.00 79.31 213 ALA A CA 1
ATOM 1627 C C . ALA A 1 213 ? 19.293 -3.747 -9.130 1.00 79.31 213 ALA A C 1
ATOM 1629 O O . ALA A 1 213 ? 18.461 -4.638 -9.313 1.00 79.31 213 ALA A O 1
ATOM 1630 N N . CYS A 1 214 ? 20.581 -3.904 -9.423 1.00 84.62 214 CYS A N 1
ATOM 1631 C CA . CYS A 1 214 ? 21.113 -5.085 -10.094 1.00 84.62 214 CYS A CA 1
ATOM 1632 C C . CYS A 1 214 ? 22.134 -5.800 -9.201 1.00 84.62 214 CYS A C 1
ATOM 1634 O O . CYS A 1 214 ? 23.109 -5.191 -8.754 1.00 84.62 214 CYS A O 1
ATOM 1636 N N . THR A 1 215 ? 21.941 -7.105 -8.987 1.00 86.44 215 THR A N 1
ATOM 1637 C CA . THR A 1 215 ? 22.909 -7.967 -8.290 1.00 86.44 215 THR A CA 1
ATOM 1638 C C . THR A 1 215 ? 23.609 -8.871 -9.308 1.00 86.44 215 THR A C 1
ATOM 1640 O O . THR A 1 215 ? 22.961 -9.763 -9.845 1.00 86.44 215 THR A O 1
ATOM 1643 N N . PRO A 1 216 ? 24.899 -8.676 -9.616 1.00 88.25 216 PRO A N 1
ATOM 1644 C CA . PRO A 1 216 ? 25.635 -9.531 -10.544 1.00 88.25 216 PRO A CA 1
ATOM 1645 C C . PRO A 1 216 ? 25.701 -10.995 -10.098 1.00 88.25 216 PRO A C 1
ATOM 1647 O O . PRO A 1 216 ? 25.880 -11.291 -8.918 1.00 88.25 216 PRO A O 1
ATOM 1650 N N . MET A 1 217 ? 25.608 -11.922 -11.053 1.00 88.56 217 MET A N 1
ATOM 1651 C CA . MET A 1 217 ? 25.762 -13.360 -10.787 1.00 88.56 217 MET A CA 1
ATOM 1652 C C . MET A 1 217 ? 27.227 -13.815 -10.740 1.00 88.56 217 MET A C 1
ATOM 1654 O O . MET A 1 217 ? 27.519 -14.903 -10.251 1.00 88.56 217 MET A O 1
ATOM 1658 N N . ASP A 1 218 ? 28.153 -12.992 -11.233 1.00 89.38 218 ASP A N 1
ATOM 1659 C CA . ASP A 1 218 ? 29.595 -13.268 -11.259 1.00 89.38 218 ASP A CA 1
ATOM 1660 C C . ASP A 1 218 ? 30.312 -12.928 -9.937 1.00 89.38 218 ASP A C 1
ATOM 1662 O O . ASP A 1 218 ? 31.526 -13.097 -9.822 1.00 89.38 218 ASP A O 1
ATOM 1666 N N . GLY A 1 219 ? 29.566 -12.458 -8.932 1.00 84.00 219 GLY A N 1
ATOM 1667 C CA . GLY A 1 219 ? 30.097 -12.058 -7.630 1.00 84.00 219 GLY A CA 1
ATOM 1668 C C . GLY A 1 219 ? 30.734 -10.668 -7.607 1.00 84.00 219 GLY A C 1
ATOM 1669 O O . GLY A 1 219 ? 31.298 -10.285 -6.579 1.00 84.00 219 GLY A O 1
ATOM 1670 N N . SER A 1 220 ? 30.651 -9.902 -8.700 1.00 88.19 220 SER A N 1
ATOM 1671 C CA . SER A 1 220 ? 31.026 -8.488 -8.682 1.00 88.19 220 SER A CA 1
ATOM 1672 C C . SER A 1 220 ? 30.065 -7.664 -7.804 1.00 88.19 220 SER A C 1
ATOM 1674 O O . SER A 1 220 ? 28.939 -8.098 -7.532 1.00 88.19 220 SER A O 1
ATOM 1676 N N . PRO A 1 221 ? 30.496 -6.488 -7.303 1.00 87.75 221 PRO A N 1
ATOM 1677 C CA . PRO A 1 221 ? 29.658 -5.677 -6.429 1.00 87.75 221 PRO A CA 1
ATOM 1678 C C . PRO A 1 221 ? 28.348 -5.260 -7.110 1.00 87.75 221 PRO A C 1
ATOM 1680 O O . PRO A 1 221 ? 28.343 -4.969 -8.313 1.00 87.75 221 PRO A O 1
ATOM 1683 N N . PRO A 1 222 ? 27.240 -5.184 -6.355 1.00 86.56 222 PRO A N 1
ATOM 1684 C CA . PRO A 1 222 ? 25.969 -4.762 -6.909 1.00 86.56 222 PRO A CA 1
ATOM 1685 C C . PRO A 1 222 ? 26.028 -3.326 -7.438 1.00 86.56 222 PRO A C 1
ATOM 1687 O O . PRO A 1 222 ? 26.830 -2.497 -6.998 1.00 86.56 222 PRO A O 1
ATOM 1690 N N . PHE A 1 223 ? 25.158 -3.016 -8.394 1.00 87.88 223 PHE A N 1
ATOM 1691 C CA . PHE A 1 223 ? 25.139 -1.710 -9.041 1.00 87.88 223 PHE A CA 1
ATOM 1692 C C . PHE A 1 223 ? 23.721 -1.226 -9.304 1.00 87.88 223 PHE A C 1
ATOM 1694 O O . PHE A 1 223 ? 22.781 -2.009 -9.444 1.00 87.88 223 PHE A O 1
ATOM 1701 N N . ILE A 1 224 ? 23.592 0.091 -9.413 1.00 85.31 224 ILE A N 1
ATOM 1702 C CA . ILE A 1 224 ? 22.389 0.728 -9.928 1.00 85.31 224 ILE A CA 1
ATOM 1703 C C . ILE A 1 224 ? 22.591 0.967 -11.421 1.00 85.31 224 ILE A C 1
ATOM 1705 O O . ILE A 1 224 ? 23.546 1.637 -11.833 1.00 85.31 224 ILE A O 1
ATOM 1709 N N . TRP A 1 225 ? 21.704 0.410 -12.234 1.00 87.88 225 TRP A N 1
ATOM 1710 C CA . TRP A 1 225 ? 21.622 0.707 -13.658 1.00 87.88 225 TRP A CA 1
ATOM 1711 C C . TRP A 1 225 ? 20.678 1.885 -13.884 1.00 87.88 225 TRP A C 1
ATOM 1713 O O . TRP A 1 225 ? 19.630 1.959 -13.250 1.00 87.88 225 TRP A O 1
ATOM 1723 N N . LYS A 1 226 ? 21.030 2.788 -14.797 1.00 83.38 226 LYS A N 1
ATOM 1724 C CA . LYS A 1 226 ? 20.163 3.869 -15.272 1.00 83.38 226 LYS A CA 1
ATOM 1725 C C . LYS A 1 226 ? 20.024 3.770 -16.788 1.00 83.38 226 LYS A C 1
ATOM 1727 O O . LYS A 1 226 ? 21.040 3.591 -17.466 1.00 83.38 226 LYS A O 1
ATOM 1732 N N . ARG A 1 227 ? 18.810 3.958 -17.320 1.00 76.69 227 ARG A N 1
ATOM 1733 C CA . ARG A 1 227 ? 18.561 4.023 -18.776 1.00 76.69 227 ARG A CA 1
ATOM 1734 C C . ARG A 1 227 ? 19.498 5.039 -19.445 1.00 76.69 227 ARG A C 1
ATOM 1736 O O . ARG A 1 227 ? 19.738 6.115 -18.904 1.00 76.69 227 ARG A O 1
ATOM 1743 N N . GLY A 1 228 ? 20.091 4.673 -20.584 1.00 73.62 228 GLY A N 1
ATOM 1744 C CA . GLY A 1 228 ? 21.242 5.401 -21.156 1.00 73.62 228 GLY A CA 1
ATOM 1745 C C . GLY A 1 228 ? 22.604 4.954 -20.593 1.00 73.62 228 GLY A C 1
ATOM 1746 O O . GLY A 1 228 ? 23.631 5.561 -20.884 1.00 73.62 228 GLY A O 1
ATOM 1747 N N . ASN A 1 229 ? 22.595 3.862 -19.819 1.00 67.56 229 ASN A N 1
ATOM 1748 C CA . ASN A 1 229 ? 23.708 3.014 -19.386 1.00 67.56 229 ASN A CA 1
ATOM 1749 C C . ASN A 1 229 ? 24.728 3.614 -18.401 1.00 67.56 229 ASN A C 1
ATOM 1751 O O . ASN A 1 229 ? 25.854 3.120 -18.286 1.00 67.56 229 ASN A O 1
ATOM 1755 N N . LYS A 1 230 ? 24.349 4.633 -17.615 1.00 78.00 230 LYS A N 1
ATOM 1756 C CA . LYS A 1 230 ? 25.172 5.028 -16.459 1.00 78.00 230 LYS A CA 1
ATOM 1757 C C . LYS A 1 230 ? 25.073 3.935 -15.390 1.00 78.00 230 LYS A C 1
ATOM 1759 O O . LYS A 1 230 ? 24.021 3.757 -14.780 1.00 78.00 230 LYS A O 1
ATOM 1764 N N . ARG A 1 231 ? 26.177 3.220 -15.157 1.00 85.62 231 ARG A N 1
ATOM 1765 C CA . ARG A 1 231 ? 26.322 2.247 -14.064 1.00 85.62 231 ARG A CA 1
ATOM 1766 C C . ARG A 1 231 ? 26.896 2.930 -12.828 1.00 85.62 231 ARG A C 1
ATOM 1768 O O . ARG A 1 231 ? 27.916 3.611 -12.918 1.00 85.62 231 ARG A O 1
ATOM 1775 N N . MET A 1 232 ? 26.247 2.740 -11.685 1.00 86.00 232 MET A N 1
ATOM 1776 C CA . MET A 1 232 ? 26.701 3.250 -10.391 1.00 86.00 232 MET A CA 1
ATOM 1777 C C . MET A 1 232 ? 26.976 2.061 -9.473 1.00 86.00 232 MET A C 1
ATOM 1779 O O . MET A 1 232 ? 26.056 1.504 -8.878 1.00 86.00 232 MET A O 1
ATOM 1783 N N . THR A 1 233 ? 28.236 1.630 -9.423 1.00 85.50 233 THR A N 1
ATOM 1784 C CA . THR A 1 233 ? 28.670 0.521 -8.567 1.00 85.50 233 THR A CA 1
ATOM 1785 C C . THR A 1 233 ? 28.599 0.929 -7.103 1.00 85.50 233 THR A C 1
ATOM 1787 O O . THR A 1 233 ? 29.031 2.024 -6.741 1.00 85.50 233 THR A O 1
ATOM 1790 N N . LEU A 1 234 ? 28.080 0.036 -6.266 1.00 74.88 234 LEU A N 1
ATOM 1791 C CA . LEU A 1 234 ? 28.019 0.219 -4.826 1.00 74.88 234 LEU A CA 1
ATOM 1792 C C . LEU A 1 234 ? 29.046 -0.704 -4.171 1.00 74.88 234 LEU A C 1
ATOM 1794 O O . LEU A 1 234 ? 29.044 -1.910 -4.414 1.00 74.88 234 LEU A O 1
ATOM 1798 N N . ASP A 1 235 ? 29.912 -0.150 -3.325 1.00 82.25 235 ASP A N 1
ATOM 1799 C CA . ASP A 1 235 ? 30.841 -0.943 -2.516 1.00 82.25 235 ASP A CA 1
ATOM 1800 C C . ASP A 1 235 ? 30.093 -1.558 -1.321 1.00 82.25 235 ASP A C 1
ATOM 1802 O O . ASP A 1 235 ? 30.154 -1.086 -0.185 1.00 82.25 235 ASP A O 1
ATOM 1806 N N . LEU A 1 236 ? 29.278 -2.570 -1.619 1.00 71.44 236 LEU A N 1
ATOM 1807 C CA . LEU A 1 236 ? 28.423 -3.272 -0.669 1.00 71.44 236 LEU A CA 1
ATOM 1808 C C . LEU A 1 236 ? 28.751 -4.764 -0.682 1.00 71.44 236 LEU A C 1
ATOM 1810 O O . LEU A 1 236 ? 28.760 -5.412 -1.727 1.00 71.44 236 LEU A O 1
ATOM 1814 N N . LYS A 1 237 ? 28.944 -5.339 0.509 1.00 70.94 237 LYS A N 1
ATOM 1815 C CA . LYS A 1 237 ? 28.975 -6.793 0.697 1.00 70.94 237 LYS A CA 1
ATOM 1816 C C . LYS A 1 237 ? 27.541 -7.292 0.857 1.00 70.94 237 LYS A C 1
ATOM 1818 O O . LYS A 1 237 ? 26.990 -7.221 1.952 1.00 70.94 237 LYS A O 1
ATOM 1823 N N . GLY A 1 238 ? 26.931 -7.770 -0.223 1.00 71.94 238 GLY A N 1
ATOM 1824 C CA . GLY A 1 238 ? 25.567 -8.297 -0.190 1.00 71.94 238 GLY A CA 1
ATOM 1825 C C . GLY A 1 238 ? 24.872 -8.250 -1.544 1.00 71.94 238 GLY A C 1
ATOM 1826 O O . GLY A 1 238 ? 25.516 -8.137 -2.583 1.00 71.94 238 GLY A O 1
ATOM 1827 N N . VAL A 1 239 ? 23.545 -8.335 -1.506 1.00 71.25 239 VAL A N 1
ATOM 1828 C CA . VAL A 1 239 ? 22.677 -8.289 -2.687 1.00 71.25 239 VAL A CA 1
ATOM 1829 C C . VAL A 1 239 ? 21.737 -7.091 -2.597 1.00 71.25 239 VAL A C 1
ATOM 1831 O O . VAL A 1 239 ? 21.330 -6.700 -1.501 1.00 71.25 239 VAL A O 1
ATOM 1834 N N . LEU A 1 240 ? 21.375 -6.513 -3.741 1.00 64.12 240 LEU A N 1
ATOM 1835 C CA . LEU A 1 240 ? 20.339 -5.487 -3.813 1.00 64.12 240 LEU A CA 1
ATOM 1836 C C . LEU A 1 240 ? 18.970 -6.139 -3.991 1.00 64.12 240 LEU A C 1
ATOM 1838 O O . LEU A 1 240 ? 18.735 -6.875 -4.949 1.00 64.12 240 LEU A O 1
ATOM 1842 N N . THR A 1 241 ? 18.055 -5.826 -3.079 1.00 61.31 241 THR A N 1
ATOM 1843 C CA . THR A 1 241 ? 16.662 -6.300 -3.102 1.00 61.31 241 THR A CA 1
ATOM 1844 C C . THR A 1 241 ? 15.681 -5.239 -3.605 1.00 61.31 241 THR A C 1
ATOM 1846 O O . THR A 1 241 ? 14.534 -5.557 -3.922 1.00 61.31 241 THR A O 1
ATOM 1849 N N . GLY A 1 242 ? 16.130 -3.986 -3.713 1.00 60.16 242 GLY A N 1
ATOM 1850 C CA . GLY A 1 242 ? 15.358 -2.866 -4.233 1.00 60.16 242 GLY A CA 1
ATOM 1851 C C . GLY A 1 242 ? 16.170 -1.577 -4.307 1.00 60.16 242 GLY A C 1
ATOM 1852 O O . GLY A 1 242 ? 17.327 -1.536 -3.886 1.00 60.16 242 GLY A O 1
ATOM 1853 N N . ILE A 1 243 ? 15.560 -0.532 -4.860 1.00 59.34 243 ILE A N 1
ATOM 1854 C CA . ILE A 1 243 ? 16.136 0.812 -4.946 1.00 59.34 243 ILE A CA 1
ATOM 1855 C C . ILE A 1 243 ? 15.081 1.857 -4.586 1.00 59.34 243 ILE A C 1
ATOM 1857 O O . ILE A 1 243 ? 13.909 1.707 -4.928 1.00 59.34 243 ILE A O 1
ATOM 1861 N N . TYR A 1 244 ? 15.525 2.900 -3.888 1.00 56.25 244 TYR A N 1
ATOM 1862 C CA . TYR A 1 244 ? 14.755 4.093 -3.576 1.00 56.25 244 TYR A CA 1
ATOM 1863 C C . TYR A 1 244 ? 15.656 5.326 -3.742 1.00 56.25 244 TYR A C 1
ATOM 1865 O O . TYR A 1 244 ? 16.770 5.346 -3.218 1.00 56.25 244 TYR A O 1
ATOM 1873 N N . VAL A 1 245 ? 15.192 6.327 -4.484 1.00 53.97 245 VAL A N 1
ATOM 1874 C CA . VAL A 1 245 ? 15.825 7.641 -4.645 1.00 53.97 245 VAL A CA 1
ATOM 1875 C C . VAL A 1 245 ? 14.896 8.629 -3.956 1.00 53.97 245 VAL A C 1
ATOM 1877 O O . VAL A 1 245 ? 13.744 8.766 -4.354 1.00 53.97 245 VAL A O 1
ATOM 1880 N N . ALA A 1 246 ? 15.382 9.258 -2.891 1.00 44.56 246 ALA A N 1
ATOM 1881 C CA . ALA A 1 246 ? 14.683 10.355 -2.239 1.00 44.56 246 ALA A CA 1
ATOM 1882 C C . ALA A 1 246 ? 15.004 11.660 -2.978 1.00 44.56 246 ALA A C 1
ATOM 1884 O O . ALA A 1 246 ? 16.152 11.854 -3.395 1.00 44.56 246 ALA A O 1
ATOM 1885 N N . ALA A 1 247 ? 14.021 12.552 -3.116 1.00 39.59 247 ALA A N 1
ATOM 1886 C CA . ALA A 1 247 ? 14.302 13.934 -3.490 1.00 39.59 247 ALA A CA 1
ATOM 1887 C C . ALA A 1 247 ? 15.255 14.556 -2.447 1.00 39.59 247 ALA A C 1
ATOM 1889 O O . ALA A 1 247 ? 15.155 14.210 -1.267 1.00 39.59 247 ALA A O 1
ATOM 1890 N N . PRO A 1 248 ? 16.205 15.418 -2.850 1.00 38.41 248 PRO A N 1
ATOM 1891 C CA . PRO A 1 248 ? 17.000 16.165 -1.883 1.00 38.41 248 PRO A CA 1
ATOM 1892 C C . PRO A 1 248 ? 16.082 17.079 -1.058 1.00 38.41 248 PRO A C 1
ATOM 1894 O O . PRO A 1 248 ? 15.189 17.707 -1.629 1.00 38.41 248 PRO A O 1
ATOM 1897 N N . ASP A 1 249 ? 16.317 17.110 0.257 1.00 36.62 249 ASP A N 1
ATOM 1898 C CA . ASP A 1 249 ? 15.639 17.988 1.226 1.00 36.62 249 ASP A CA 1
ATOM 1899 C C . ASP A 1 249 ? 15.657 19.475 0.815 1.00 36.62 249 ASP A C 1
ATOM 1901 O O . ASP A 1 249 ? 16.695 19.943 0.277 1.00 36.62 249 ASP A O 1
#

Sequence (249 aa):
GLWTLGTDRAGDGFALRRDGALVFGKSSGMPGRLYEDEGHLYFDYALTVGGKTMRYLVKDGDDFALTAPFGGELLAATVSEGEMWFLESCPDGWLLSCGERKYQYSDRPGFGFRSAELYGRPGGCAAVVNMVAKAMGMPVEIICSDGESWLKGGGSGSYHYYDCTPDVHLTFTKDMDRLVVSSFGGTDEEQIEGVRFEGGRCAMQYEGQIYLACTPMDGSPPFIWKRGNKRMTLDLKGVLTGIYVAAPD

Radius of gyration: 20.55 Å; chains: 1; bounding box: 57×37×60 Å

Foldseek 3Di:
DWAWAADDPPDDFWIDIPPVDDNIDDPDAAWDDWDDEPNWIKTKHWDQDPNAIWIWMDTRHDIDTDDDPVRARWQEWDDANNWIWTWGADPQGIWIDTVPDIDDDGDDPQKAWDGKYKDHDVPGIWMWTWIARNVPRFIWIWIDDDPDTAIFGPAQHWGWAVLAVQIWIWGAHNQQQKIWIDGVVDPDIDIDHQWHALESQQWDDDPNKIWGWTHGPVPAATWIAIPVGDTGGDPDDDGDNHDDDDDDD

pLDDT: mean 73.23, std 14.79, range [27.0, 93.69]

Secondary structure (DSSP, 8-state):
--EEEE--SSSSS-EEEEBTTEES-SS--EEEEEEEETTEEEEEEEEEETTEEEEEEEETTEEEEE--TTSSEEEEEEEETTEEEEEEEETTEEEEEETTEEEEEE--TTEEEEEEEEEEETTEEEEEEEEEETTT--EEEEEEETTEEEEE--SS-EEEE-SSSS-EEEEE-TTSS-EEEEETT-S-EEEE-SEE-SSTB-EEEETTEEEEEEEETTSPPPEEEETTTEEEE---SS---B---PPP-